Protein AF-A0A0M8WAD1-F1 (afdb_monomer_lite)

Structure (mmCIF, N/CA/C/O backbone):
data_AF-A0A0M8WAD1-F1
#
_entry.id   AF-A0A0M8WAD1-F1
#
loop_
_atom_site.group_PDB
_atom_site.id
_atom_site.type_symbol
_atom_site.label_atom_id
_atom_site.label_alt_id
_atom_site.label_comp_id
_atom_site.label_asym_id
_atom_site.label_entity_id
_atom_site.label_seq_id
_atom_site.pdbx_PDB_ins_code
_atom_site.Cartn_x
_atom_site.Cartn_y
_atom_site.Cartn_z
_atom_site.occupancy
_atom_site.B_iso_or_equiv
_atom_site.auth_seq_id
_atom_site.auth_comp_id
_atom_site.auth_asym_id
_atom_site.auth_atom_id
_atom_site.pdbx_PDB_model_num
ATOM 1 N N . MET A 1 1 ? -27.851 -17.487 48.477 1.00 41.84 1 MET A N 1
ATOM 2 C CA . MET A 1 1 ? -26.594 -17.936 47.845 1.00 41.84 1 MET A CA 1
ATOM 3 C C . MET A 1 1 ? -26.115 -16.796 46.967 1.00 41.84 1 MET A C 1
ATOM 5 O O . MET A 1 1 ? -26.705 -16.567 45.922 1.00 41.84 1 MET A O 1
ATOM 9 N N . SER A 1 2 ? -25.159 -16.006 47.452 1.00 41.25 2 SER A N 1
ATOM 10 C CA . SER A 1 2 ? -24.604 -14.880 46.699 1.00 41.25 2 SER A CA 1
ATOM 11 C C . SER A 1 2 ? -23.614 -15.428 45.678 1.00 41.25 2 SER A C 1
ATOM 13 O O . SER A 1 2 ? -22.699 -16.159 46.057 1.00 41.25 2 SER A O 1
ATOM 15 N N . ALA A 1 3 ? -23.828 -15.134 44.395 1.00 37.62 3 ALA A N 1
ATOM 16 C CA . ALA A 1 3 ? -22.865 -15.466 43.353 1.00 37.62 3 ALA A CA 1
ATOM 17 C C . ALA A 1 3 ? -21.516 -14.797 43.688 1.00 37.62 3 ALA A C 1
ATOM 19 O O . ALA A 1 3 ? -21.520 -13.649 44.144 1.00 37.62 3 ALA A O 1
ATOM 20 N N . PRO A 1 4 ? -20.378 -15.493 43.520 1.00 47.25 4 PRO A N 1
ATOM 21 C CA . PRO A 1 4 ? -19.073 -14.891 43.750 1.00 47.25 4 PRO A CA 1
ATOM 22 C C . PRO A 1 4 ? -18.918 -13.672 42.838 1.00 47.25 4 PRO A C 1
ATOM 24 O O . PRO A 1 4 ? -19.184 -13.754 41.638 1.00 47.25 4 PRO A O 1
ATOM 27 N N . ALA A 1 5 ? -18.525 -12.539 43.426 1.00 47.06 5 ALA A N 1
ATOM 28 C CA . ALA A 1 5 ? -18.187 -11.333 42.686 1.00 47.06 5 ALA A CA 1
ATOM 29 C C . ALA A 1 5 ? -17.134 -11.696 41.631 1.00 47.06 5 ALA A C 1
ATOM 31 O O . ALA A 1 5 ? -16.073 -12.228 41.967 1.00 47.06 5 ALA A O 1
ATOM 32 N N . GLY A 1 6 ? -17.468 -11.477 40.358 1.00 44.31 6 GLY A N 1
ATOM 33 C CA . GLY A 1 6 ? -16.543 -11.706 39.255 1.00 44.31 6 GLY A CA 1
ATOM 34 C C . GLY A 1 6 ? -15.250 -10.903 39.451 1.00 44.31 6 GLY A C 1
ATOM 35 O O . GLY A 1 6 ? -15.271 -9.869 40.125 1.00 44.31 6 GLY A O 1
ATOM 36 N N . PRO A 1 7 ? -14.118 -11.375 38.904 1.00 46.03 7 PRO A N 1
ATOM 37 C CA . PRO A 1 7 ? -12.839 -10.680 39.017 1.00 46.03 7 PRO A CA 1
ATOM 38 C C . PRO A 1 7 ? -12.965 -9.220 38.560 1.00 46.03 7 PRO A C 1
ATOM 40 O O . PRO A 1 7 ? -13.621 -8.921 37.562 1.00 46.03 7 PRO A O 1
ATOM 43 N N . ALA A 1 8 ? -12.354 -8.311 39.323 1.00 48.47 8 ALA A N 1
ATOM 44 C CA . ALA A 1 8 ? -12.440 -6.876 39.092 1.00 48.47 8 ALA A CA 1
ATOM 45 C C . ALA A 1 8 ? -11.873 -6.486 37.702 1.00 48.47 8 ALA A C 1
ATOM 47 O O . ALA A 1 8 ? -10.803 -6.968 37.328 1.00 48.47 8 ALA A O 1
ATOM 48 N N . PRO A 1 9 ? -12.527 -5.573 36.957 1.00 53.94 9 PRO A N 1
ATOM 49 C CA . PRO A 1 9 ? -12.211 -5.220 35.561 1.00 53.94 9 PRO A CA 1
ATOM 50 C C . PRO A 1 9 ? -10.903 -4.422 35.345 1.00 53.94 9 PRO A C 1
ATOM 52 O O . PRO A 1 9 ? -10.688 -3.857 34.274 1.00 53.94 9 PRO A O 1
ATOM 55 N N . ALA A 1 10 ? -10.015 -4.347 36.339 1.00 50.31 10 ALA A N 1
ATOM 56 C CA . ALA A 1 10 ? -8.823 -3.498 36.284 1.00 50.31 10 ALA A CA 1
ATOM 57 C C . ALA A 1 10 ? -7.695 -4.055 35.387 1.00 50.31 10 ALA A C 1
ATOM 59 O O . ALA A 1 10 ? -6.907 -3.278 34.866 1.00 50.31 10 ALA A O 1
ATOM 60 N N . ASP A 1 11 ? -7.635 -5.369 35.148 1.00 61.19 11 ASP A N 1
ATOM 61 C CA . ASP A 1 11 ? -6.545 -5.995 34.367 1.00 61.19 11 ASP A CA 1
ATOM 62 C C . ASP A 1 11 ? -6.814 -5.995 32.840 1.00 61.19 11 ASP A C 1
ATOM 64 O O . ASP A 1 11 ? -5.925 -6.155 31.996 1.00 61.19 11 ASP A O 1
ATOM 68 N N . THR A 1 12 ? -8.070 -5.785 32.436 1.00 64.12 12 THR A N 1
ATOM 69 C CA . THR A 1 12 ? -8.482 -5.855 31.024 1.00 64.12 12 THR A CA 1
ATOM 70 C C . THR A 1 12 ? -8.153 -4.589 30.227 1.00 64.12 12 THR A C 1
ATOM 72 O O . THR A 1 12 ? -7.987 -4.650 29.009 1.00 64.12 12 THR A O 1
ATOM 75 N N . SER A 1 13 ? -8.024 -3.430 30.882 1.00 66.56 13 SER A N 1
ATOM 76 C CA . SER A 1 13 ? -7.681 -2.178 30.192 1.00 66.56 13 SER A CA 1
ATOM 77 C C . SER A 1 13 ? -6.227 -2.153 29.729 1.00 66.56 13 SER A C 1
ATOM 79 O O . SER A 1 13 ? -5.947 -1.770 28.591 1.00 66.56 13 SER A O 1
ATOM 81 N N . ASP A 1 14 ? -5.308 -2.600 30.582 1.00 75.69 14 ASP A N 1
ATOM 82 C CA . ASP A 1 14 ? -3.872 -2.566 30.302 1.00 75.69 14 ASP A CA 1
ATOM 83 C C . ASP A 1 14 ? -3.500 -3.578 29.219 1.00 75.69 14 ASP A C 1
ATOM 85 O O . ASP A 1 14 ? -2.708 -3.287 28.318 1.00 75.69 14 ASP A O 1
ATOM 89 N N . THR A 1 15 ? -4.155 -4.741 29.231 1.00 77.31 15 THR A N 1
ATOM 90 C CA . THR A 1 15 ? -4.011 -5.750 28.179 1.00 77.31 15 THR A CA 1
ATOM 91 C C . THR A 1 15 ? -4.531 -5.253 26.827 1.00 77.31 15 THR A C 1
ATOM 93 O O . THR A 1 15 ? -3.841 -5.431 25.819 1.00 77.31 15 THR A O 1
ATOM 96 N N . ALA A 1 16 ? -5.680 -4.567 26.775 1.00 71.75 16 ALA A N 1
ATOM 97 C CA . ALA A 1 16 ? -6.206 -3.979 25.539 1.00 71.75 16 ALA A CA 1
ATOM 98 C C . ALA A 1 16 ? -5.289 -2.877 24.974 1.00 71.75 16 ALA A C 1
ATOM 100 O O . ALA A 1 16 ? -5.007 -2.855 23.772 1.00 71.75 16 ALA A O 1
ATOM 101 N N . LEU A 1 17 ? -4.760 -1.997 25.832 1.00 76.00 17 LEU A N 1
ATOM 102 C CA . LEU A 1 17 ? -3.806 -0.955 25.432 1.00 76.00 17 LEU A CA 1
ATOM 103 C C . LEU A 1 17 ? -2.480 -1.546 24.936 1.00 76.00 17 LEU A C 1
ATOM 105 O O . LEU A 1 17 ? -1.939 -1.097 23.922 1.00 76.00 17 LEU A O 1
ATOM 109 N N . TYR A 1 18 ? -1.974 -2.583 25.606 1.00 79.75 18 TYR A N 1
ATOM 110 C CA . TYR A 1 18 ? -0.783 -3.306 25.169 1.00 79.75 18 TYR A CA 1
ATOM 111 C C . TYR A 1 18 ? -0.986 -3.958 23.794 1.00 79.75 18 TYR A C 1
ATOM 113 O O . TYR A 1 18 ? -0.130 -3.836 22.913 1.00 79.75 18 TYR A O 1
ATOM 121 N N . GLN A 1 19 ? -2.134 -4.608 23.570 1.00 75.75 19 GLN A N 1
ATOM 122 C CA . GLN A 1 19 ? -2.470 -5.189 22.269 1.00 75.75 19 GLN A CA 1
ATOM 123 C C . GLN A 1 19 ? -2.581 -4.122 21.178 1.00 75.75 19 GLN A C 1
ATOM 125 O O . GLN A 1 19 ? -2.003 -4.297 20.104 1.00 75.75 19 GLN A O 1
ATOM 130 N N . LEU A 1 20 ? -3.260 -3.006 21.458 1.00 75.81 20 LEU A N 1
ATOM 131 C CA . LEU A 1 20 ? -3.379 -1.877 20.537 1.00 75.81 20 LEU A CA 1
ATOM 132 C C . LEU A 1 20 ? -1.998 -1.382 20.090 1.00 75.81 20 LEU A C 1
ATOM 134 O O . LEU A 1 20 ? -1.743 -1.299 18.888 1.00 75.81 20 LEU A O 1
ATOM 138 N N . LYS A 1 21 ? -1.095 -1.134 21.049 1.00 80.12 21 LYS A N 1
ATOM 139 C CA . LYS A 1 21 ? 0.279 -0.694 20.777 1.00 80.12 21 LYS A CA 1
ATOM 140 C C . LYS A 1 21 ? 1.054 -1.720 19.947 1.00 80.12 21 LYS A C 1
ATOM 142 O O . LYS A 1 21 ? 1.726 -1.366 18.984 1.00 80.12 21 LYS A O 1
ATOM 147 N N . ARG A 1 22 ? 0.913 -3.010 20.261 1.00 80.25 22 ARG A N 1
ATOM 148 C CA . ARG A 1 22 ? 1.562 -4.090 19.505 1.00 80.25 22 ARG A CA 1
ATOM 149 C C . ARG A 1 22 ? 1.075 -4.157 18.053 1.00 80.25 22 ARG A C 1
ATOM 151 O O . ARG A 1 22 ? 1.882 -4.386 17.151 1.00 80.25 22 ARG A O 1
ATOM 158 N N . PHE A 1 23 ? -0.224 -3.982 17.808 1.00 79.94 23 PHE A N 1
ATOM 159 C CA . PHE A 1 23 ? -0.781 -3.980 16.453 1.00 79.94 23 PHE A CA 1
ATOM 160 C C . PHE A 1 23 ? -0.391 -2.723 15.672 1.00 79.94 23 PHE A C 1
ATOM 162 O O . PHE A 1 23 ? -0.028 -2.844 14.501 1.00 79.94 23 PHE A O 1
ATOM 169 N N . SER A 1 24 ? -0.394 -1.546 16.308 1.00 76.50 24 SER A N 1
ATOM 170 C CA . SER A 1 24 ? 0.056 -0.310 15.662 1.00 76.50 24 SER A CA 1
ATOM 171 C C . SER A 1 24 ? 1.535 -0.386 15.285 1.00 76.50 24 SER A C 1
ATOM 173 O O . SER A 1 24 ? 1.876 -0.155 14.130 1.00 76.50 24 SER A O 1
ATOM 175 N N . GLU A 1 25 ? 2.402 -0.832 16.199 1.00 83.19 25 GLU A N 1
ATOM 176 C CA . GLU A 1 25 ? 3.833 -1.016 15.923 1.00 83.19 25 GLU A CA 1
ATOM 177 C C . GLU A 1 25 ? 4.078 -2.037 14.804 1.00 83.19 25 GLU A C 1
ATOM 179 O O . GLU A 1 25 ? 4.938 -1.834 13.944 1.00 83.19 25 GLU A O 1
ATOM 184 N N . ALA A 1 26 ? 3.310 -3.132 14.766 1.00 76.81 26 ALA A N 1
ATOM 185 C CA . ALA A 1 26 ? 3.406 -4.113 13.689 1.00 76.81 26 ALA A CA 1
ATOM 186 C C . ALA A 1 26 ? 2.978 -3.528 12.332 1.00 76.81 26 ALA A C 1
ATOM 188 O O . ALA A 1 26 ? 3.651 -3.772 11.326 1.00 76.81 26 ALA A O 1
ATOM 189 N N . ALA A 1 27 ? 1.887 -2.758 12.291 1.00 75.31 27 ALA A N 1
ATOM 190 C CA . ALA A 1 27 ? 1.419 -2.086 11.082 1.00 75.31 27 ALA A CA 1
ATOM 191 C C . ALA A 1 27 ? 2.435 -1.041 10.588 1.00 75.31 27 ALA A C 1
ATOM 193 O O . ALA A 1 27 ? 2.780 -1.030 9.404 1.00 75.31 27 ALA A O 1
ATOM 194 N N . ASP A 1 28 ? 2.978 -0.228 11.494 1.00 79.81 28 ASP A N 1
ATOM 195 C CA . ASP A 1 28 ? 3.975 0.795 11.176 1.00 79.81 28 ASP A CA 1
ATOM 196 C C . ASP A 1 28 ? 5.298 0.181 10.721 1.00 79.81 28 ASP A C 1
ATOM 198 O O . ASP A 1 28 ? 5.899 0.653 9.755 1.00 79.81 28 ASP A O 1
ATOM 202 N N . LYS A 1 29 ? 5.722 -0.939 11.320 1.00 80.69 29 LYS A N 1
ATOM 203 C CA . LYS A 1 29 ? 6.894 -1.693 10.856 1.00 80.69 29 LYS A CA 1
ATOM 204 C C . LYS A 1 29 ? 6.704 -2.223 9.434 1.00 80.69 29 LYS A C 1
ATOM 206 O O . LYS A 1 29 ? 7.628 -2.135 8.627 1.00 80.69 29 LYS A O 1
ATOM 211 N N . ILE A 1 30 ? 5.517 -2.735 9.094 1.00 73.69 30 ILE A N 1
ATOM 212 C CA . ILE A 1 30 ? 5.215 -3.185 7.724 1.00 73.69 30 ILE A CA 1
ATOM 213 C C . ILE A 1 30 ? 5.262 -2.000 6.748 1.00 73.69 30 ILE A C 1
ATOM 215 O O . ILE A 1 30 ? 5.896 -2.109 5.697 1.00 73.69 30 ILE A O 1
ATOM 219 N N . ARG A 1 31 ? 4.660 -0.857 7.101 1.00 75.88 31 ARG A N 1
ATOM 220 C CA . ARG A 1 31 ? 4.687 0.364 6.272 1.00 75.88 31 ARG A CA 1
ATOM 221 C C . ARG A 1 31 ? 6.097 0.922 6.088 1.00 75.88 31 ARG A C 1
ATOM 223 O O . ARG A 1 31 ? 6.469 1.287 4.973 1.00 75.88 31 ARG A O 1
ATOM 230 N N . SER A 1 32 ? 6.894 0.960 7.154 1.00 79.69 32 SER A N 1
ATOM 231 C CA . SER A 1 32 ? 8.286 1.418 7.122 1.00 79.69 32 SER A CA 1
ATOM 232 C C . SER A 1 32 ? 9.147 0.528 6.223 1.00 79.69 32 SER A C 1
ATOM 234 O O . SER A 1 32 ? 9.865 1.029 5.352 1.00 79.69 32 SER A O 1
ATOM 236 N N . ASN A 1 33 ? 8.997 -0.796 6.335 1.00 76.75 33 ASN A N 1
ATOM 237 C CA . ASN A 1 33 ? 9.684 -1.748 5.464 1.00 76.75 33 ASN A CA 1
ATOM 238 C C . ASN A 1 33 ? 9.255 -1.593 3.999 1.00 76.75 33 ASN A C 1
ATOM 240 O O . ASN A 1 33 ? 10.108 -1.588 3.115 1.00 76.75 33 ASN A O 1
ATOM 244 N N . ALA A 1 34 ? 7.955 -1.417 3.733 1.00 72.62 34 ALA A N 1
ATOM 245 C CA . ALA A 1 34 ? 7.443 -1.194 2.381 1.00 72.62 34 ALA A CA 1
ATOM 246 C C . ALA A 1 34 ? 7.975 0.115 1.775 1.00 72.62 34 ALA A C 1
ATOM 248 O O . ALA A 1 34 ? 8.404 0.128 0.626 1.00 72.62 34 ALA A O 1
ATOM 249 N N . THR A 1 35 ? 8.023 1.193 2.561 1.00 75.69 35 THR A N 1
ATOM 250 C CA . THR A 1 35 ? 8.572 2.493 2.139 1.00 75.69 35 THR A CA 1
ATOM 251 C C . THR A 1 35 ? 10.070 2.404 1.865 1.00 75.69 35 THR A C 1
ATOM 253 O O . THR A 1 35 ? 10.558 2.950 0.877 1.00 75.69 35 THR A O 1
ATOM 256 N N . THR A 1 36 ? 10.809 1.695 2.719 1.00 75.62 36 THR A N 1
ATOM 257 C CA . THR A 1 36 ? 12.246 1.467 2.534 1.00 75.62 36 THR A CA 1
ATOM 258 C C . THR A 1 36 ? 12.497 0.663 1.264 1.00 75.62 36 THR A C 1
ATOM 260 O O . THR A 1 36 ? 13.274 1.099 0.423 1.00 75.62 36 THR A O 1
ATOM 263 N N . ALA A 1 37 ? 11.766 -0.438 1.061 1.00 71.88 37 ALA A N 1
ATOM 264 C CA . ALA A 1 37 ? 11.846 -1.224 -0.166 1.00 71.88 37 ALA A CA 1
ATOM 265 C C . ALA A 1 37 ? 11.499 -0.386 -1.407 1.00 71.88 37 ALA A C 1
ATOM 267 O O . ALA A 1 37 ? 12.209 -0.469 -2.405 1.00 71.88 37 ALA A O 1
ATOM 268 N N . ALA A 1 38 ? 10.471 0.467 -1.337 1.00 71.44 38 ALA A N 1
ATOM 269 C CA . ALA A 1 38 ? 10.107 1.384 -2.418 1.00 71.44 38 ALA A CA 1
ATOM 270 C C . ALA A 1 38 ? 11.251 2.339 -2.769 1.00 71.44 38 ALA A C 1
ATOM 272 O O . ALA A 1 38 ? 11.574 2.507 -3.940 1.00 71.44 38 ALA A O 1
ATOM 273 N N . LYS A 1 39 ? 11.890 2.937 -1.757 1.00 74.94 39 LYS A N 1
ATOM 274 C CA . LYS A 1 39 ? 13.028 3.845 -1.943 1.00 74.94 39 LYS A CA 1
ATOM 275 C C . LYS A 1 39 ? 14.237 3.120 -2.519 1.00 74.94 39 LYS A C 1
ATOM 277 O O . LYS A 1 39 ? 14.863 3.640 -3.435 1.00 74.94 39 LYS A O 1
ATOM 282 N N . THR A 1 40 ? 14.548 1.920 -2.031 1.00 73.69 40 THR A N 1
ATOM 283 C CA . THR A 1 40 ? 15.656 1.115 -2.557 1.00 73.69 40 THR A CA 1
ATOM 284 C C . THR A 1 40 ? 15.400 0.708 -4.006 1.00 73.69 40 THR A C 1
ATOM 286 O O . THR A 1 40 ? 16.277 0.876 -4.844 1.00 73.69 40 THR A O 1
ATOM 289 N N . LEU A 1 41 ? 14.196 0.231 -4.330 1.00 70.94 41 LEU A N 1
ATOM 290 C CA . LEU A 1 41 ? 13.829 -0.174 -5.690 1.00 70.94 41 LEU A CA 1
ATOM 291 C C . LEU A 1 41 ? 13.745 1.021 -6.641 1.00 70.94 41 LEU A C 1
ATOM 293 O O . LEU A 1 41 ? 14.232 0.935 -7.762 1.00 70.94 41 LEU A O 1
ATOM 297 N N . GLY A 1 42 ? 13.192 2.147 -6.187 1.00 72.50 42 GLY A N 1
ATOM 298 C CA . GLY A 1 42 ? 13.173 3.398 -6.940 1.00 72.50 42 GLY A CA 1
ATOM 299 C C . GLY A 1 42 ? 14.581 3.937 -7.183 1.00 72.50 42 GLY A C 1
ATOM 300 O O . GLY A 1 42 ? 14.891 4.346 -8.298 1.00 72.50 42 GLY A O 1
ATOM 301 N N . GLY A 1 43 ? 15.461 3.868 -6.180 1.00 73.31 43 GLY A N 1
ATOM 302 C CA . GLY A 1 43 ? 16.869 4.248 -6.295 1.00 73.31 43 GLY A CA 1
ATOM 303 C C . GLY A 1 43 ? 17.638 3.354 -7.267 1.00 73.31 43 GLY A C 1
ATOM 304 O O . GLY A 1 43 ? 18.306 3.869 -8.156 1.00 73.31 43 GLY A O 1
ATOM 305 N N . LEU A 1 44 ? 17.487 2.030 -7.162 1.00 73.62 44 LEU A N 1
ATOM 306 C CA . LEU A 1 44 ? 18.098 1.067 -8.087 1.00 73.62 44 LEU A CA 1
ATOM 307 C C . LEU A 1 44 ? 17.563 1.223 -9.514 1.00 73.62 44 LEU A C 1
ATOM 309 O O . LEU A 1 44 ? 18.345 1.222 -10.460 1.00 73.62 44 LEU A O 1
ATOM 313 N N . GLY A 1 45 ? 16.249 1.393 -9.673 1.00 72.31 45 GLY A N 1
ATOM 314 C CA . GLY A 1 45 ? 15.617 1.612 -10.971 1.00 72.31 45 GLY A CA 1
ATOM 315 C C . GLY A 1 45 ? 16.085 2.914 -11.613 1.00 72.31 45 GLY A C 1
ATOM 316 O O . GLY A 1 45 ? 16.493 2.909 -12.768 1.00 72.31 45 GLY A O 1
ATOM 317 N N . THR A 1 46 ? 16.113 4.012 -10.855 1.00 74.56 46 THR A N 1
ATOM 318 C CA . THR A 1 46 ? 16.580 5.315 -11.352 1.00 74.56 46 THR A CA 1
ATOM 319 C C . THR A 1 46 ? 18.072 5.287 -11.668 1.00 74.56 46 THR A C 1
ATOM 321 O O . THR A 1 46 ? 18.468 5.785 -12.712 1.00 74.56 46 THR A O 1
ATOM 324 N N . ALA A 1 47 ? 18.899 4.664 -10.823 1.00 74.00 47 ALA A N 1
ATOM 325 C CA . ALA A 1 47 ? 20.331 4.518 -11.077 1.00 74.00 47 ALA A CA 1
ATOM 326 C C . ALA A 1 47 ? 20.605 3.649 -12.314 1.00 74.00 47 ALA A C 1
ATOM 328 O O . ALA A 1 47 ? 21.427 4.021 -13.147 1.00 74.00 47 ALA A O 1
ATOM 329 N N . GLY A 1 48 ? 19.888 2.532 -12.471 1.00 70.38 48 GLY A N 1
ATOM 330 C CA . GLY A 1 48 ? 19.991 1.672 -13.650 1.00 70.38 48 GLY A CA 1
ATOM 331 C C . GLY A 1 48 ? 19.556 2.391 -14.927 1.00 70.38 48 GLY A C 1
ATOM 332 O O . GLY A 1 48 ? 20.273 2.370 -15.924 1.00 70.38 48 GLY A O 1
ATOM 333 N N . ILE A 1 49 ? 18.421 3.095 -14.878 1.00 71.69 49 ILE A N 1
ATOM 334 C CA . ILE A 1 49 ? 17.922 3.899 -15.998 1.00 71.69 49 ILE A CA 1
ATOM 335 C C . ILE A 1 49 ? 18.870 5.062 -16.307 1.00 71.69 49 ILE A C 1
ATOM 337 O O . ILE A 1 49 ? 19.085 5.345 -17.476 1.00 71.69 49 ILE A O 1
ATOM 341 N N . ALA A 1 50 ? 19.466 5.721 -15.313 1.00 71.94 50 ALA A N 1
ATOM 342 C CA . ALA A 1 50 ? 20.411 6.815 -15.534 1.00 71.94 50 ALA A CA 1
ATOM 343 C C . ALA A 1 50 ? 21.731 6.318 -16.143 1.00 71.94 50 ALA A C 1
ATOM 345 O O . ALA A 1 50 ? 22.224 6.918 -17.096 1.00 71.94 50 ALA A O 1
ATOM 346 N N . ALA A 1 51 ? 22.268 5.202 -15.636 1.00 70.38 51 ALA A N 1
ATOM 347 C CA . ALA A 1 51 ? 23.505 4.604 -16.132 1.00 70.38 51 ALA A CA 1
ATOM 348 C C . ALA A 1 51 ? 23.381 4.150 -17.594 1.00 70.38 51 ALA A C 1
ATOM 350 O O . ALA A 1 51 ? 24.283 4.388 -18.391 1.00 70.38 51 ALA A O 1
ATOM 351 N N . VAL A 1 52 ? 22.253 3.532 -17.957 1.00 66.50 52 VAL A N 1
ATOM 352 C CA . VAL A 1 52 ? 21.992 3.096 -19.339 1.00 66.50 52 VAL A CA 1
ATOM 353 C C . VAL A 1 52 ? 21.532 4.271 -20.207 1.00 66.50 52 VAL A C 1
ATOM 355 O O . VAL A 1 52 ? 21.959 4.417 -21.348 1.00 66.50 52 VAL A O 1
ATOM 358 N N . GLY A 1 53 ? 20.671 5.126 -19.661 1.00 60.38 53 GLY A N 1
ATOM 359 C CA . GLY A 1 53 ? 19.970 6.184 -20.375 1.00 60.38 53 GLY A CA 1
ATOM 360 C C . GLY A 1 53 ? 20.888 7.295 -20.848 1.00 60.38 53 GLY A C 1
ATOM 361 O O . GLY A 1 53 ? 20.849 7.611 -22.026 1.00 60.38 53 GLY A O 1
ATOM 362 N N . VAL A 1 54 ? 21.742 7.866 -19.995 1.00 60.91 54 VAL A N 1
ATOM 363 C CA . VAL A 1 54 ? 22.539 9.041 -20.400 1.00 60.91 54 VAL A CA 1
ATOM 364 C C . VAL A 1 54 ? 23.546 8.690 -21.496 1.00 60.91 54 VAL A C 1
ATOM 366 O O . VAL A 1 54 ? 23.653 9.433 -22.463 1.00 60.91 54 VAL A O 1
ATOM 369 N N . ALA A 1 55 ? 24.222 7.543 -21.388 1.00 61.47 55 ALA A N 1
ATOM 370 C CA . ALA A 1 55 ? 25.201 7.118 -22.386 1.00 61.47 55 ALA A CA 1
ATOM 371 C C . ALA A 1 55 ? 24.538 6.681 -23.703 1.00 61.47 55 ALA A C 1
ATOM 373 O O . ALA A 1 55 ? 24.977 7.073 -24.778 1.00 61.47 55 ALA A O 1
ATOM 374 N N . LYS A 1 56 ? 23.450 5.900 -23.640 1.00 65.19 56 LYS A N 1
ATOM 375 C CA . LYS A 1 56 ? 22.850 5.326 -24.853 1.00 65.19 56 LYS A CA 1
ATOM 376 C C . LYS A 1 56 ? 21.827 6.245 -25.531 1.00 65.19 56 LYS A C 1
ATOM 378 O O . LYS A 1 56 ? 21.665 6.140 -26.742 1.00 65.19 56 LYS A O 1
ATOM 383 N N . PHE A 1 57 ? 21.148 7.165 -24.830 1.00 62.41 57 PHE A N 1
ATOM 384 C CA . PHE A 1 57 ? 20.225 8.105 -25.497 1.00 62.41 57 PHE A CA 1
ATOM 385 C C . PHE A 1 57 ? 20.958 9.153 -26.331 1.00 62.41 57 PHE A C 1
ATOM 387 O O . PHE A 1 57 ? 20.476 9.480 -27.415 1.00 62.41 57 PHE A O 1
ATOM 394 N N . SER A 1 58 ? 22.097 9.671 -25.852 1.00 65.56 58 SER A N 1
ATOM 395 C CA . SER A 1 58 ? 22.928 10.575 -26.656 1.00 65.56 58 SER A CA 1
ATOM 396 C C . SER A 1 58 ? 23.452 9.871 -27.896 1.00 65.56 58 SER A C 1
ATOM 398 O O . SER A 1 58 ? 23.546 10.493 -28.946 1.00 65.56 58 SER A O 1
ATOM 400 N N . ASP A 1 59 ? 23.720 8.567 -27.790 1.00 64.31 59 ASP A N 1
ATOM 401 C CA . ASP A 1 59 ? 24.087 7.780 -28.950 1.00 64.31 59 ASP A CA 1
ATOM 402 C C . ASP A 1 59 ? 22.894 7.638 -29.891 1.00 64.31 59 ASP A C 1
ATOM 404 O O . ASP A 1 59 ? 23.074 7.866 -31.070 1.00 64.31 59 ASP A O 1
ATOM 408 N N . VAL A 1 60 ? 21.668 7.335 -29.460 1.00 66.62 60 VAL A N 1
ATOM 409 C CA . VAL A 1 60 ? 20.530 7.082 -30.379 1.00 66.62 60 VAL A CA 1
ATOM 410 C C . VAL A 1 60 ? 20.178 8.266 -31.298 1.00 66.62 60 VAL A C 1
ATOM 412 O O . VAL A 1 60 ? 19.678 8.039 -32.404 1.00 66.62 60 VAL A O 1
ATOM 415 N N . PHE A 1 61 ? 20.479 9.508 -30.908 1.00 67.50 61 PHE A N 1
ATOM 416 C CA . PHE A 1 61 ? 20.164 10.700 -31.700 1.00 67.50 61 PHE A CA 1
ATOM 417 C C . PHE A 1 61 ? 21.418 11.373 -32.288 1.00 67.50 61 PHE A C 1
ATOM 419 O O . PHE A 1 61 ? 22.404 11.540 -31.583 1.00 67.50 61 PHE A O 1
ATOM 426 N N . PRO A 1 62 ? 21.390 11.828 -33.556 1.00 65.19 62 PRO A N 1
ATOM 427 C CA . PRO A 1 62 ? 20.233 11.903 -34.448 1.00 65.19 62 PRO A CA 1
ATOM 428 C C . PRO A 1 62 ? 19.866 10.551 -35.081 1.00 65.19 62 PRO A C 1
ATOM 430 O O . PRO A 1 62 ? 20.733 9.765 -35.467 1.00 65.19 62 PRO A O 1
ATOM 433 N N . LEU A 1 63 ? 18.556 10.301 -35.216 1.00 64.81 63 LEU A N 1
ATOM 434 C CA . LEU A 1 63 ? 18.052 9.165 -35.990 1.00 64.81 63 LEU A CA 1
ATOM 435 C C . LEU A 1 63 ? 18.593 9.277 -37.425 1.00 64.81 63 LEU A C 1
ATOM 437 O O . LEU A 1 63 ? 18.559 10.376 -37.988 1.00 64.81 63 LEU A O 1
ATOM 441 N N . PRO A 1 64 ? 19.101 8.184 -38.018 1.00 60.84 64 PRO A N 1
ATOM 442 C CA . PRO A 1 64 ? 19.725 8.238 -39.331 1.00 60.84 64 PRO A CA 1
ATOM 443 C C . PRO A 1 64 ? 18.745 8.795 -40.366 1.00 60.84 64 PRO A C 1
ATOM 445 O O . PRO A 1 64 ? 17.697 8.216 -40.656 1.00 60.84 64 PRO A O 1
ATOM 448 N N . GLY A 1 65 ? 19.092 9.964 -40.906 1.00 57.44 65 GLY A N 1
ATOM 449 C CA . GLY A 1 65 ? 18.345 10.636 -41.958 1.00 57.44 65 GLY A CA 1
ATOM 450 C C . GLY A 1 65 ? 18.600 9.953 -43.293 1.00 57.44 65 GLY A C 1
ATOM 451 O O . GLY A 1 65 ? 19.454 10.387 -44.059 1.00 57.44 65 GLY A O 1
ATOM 452 N N . GLY A 1 66 ? 17.883 8.868 -43.567 1.00 60.31 66 GLY A N 1
ATOM 453 C CA . GLY A 1 66 ? 17.938 8.213 -44.868 1.00 60.31 66 GLY A CA 1
ATOM 454 C C . GLY A 1 66 ? 17.455 6.781 -44.802 1.00 60.31 66 GLY A C 1
ATOM 455 O O . GLY A 1 66 ? 18.236 5.939 -44.400 1.00 60.31 66 GLY A O 1
ATOM 456 N N . GLY A 1 67 ? 16.193 6.559 -45.192 1.00 65.12 67 GLY A N 1
ATOM 457 C CA . GLY A 1 67 ? 15.499 5.333 -45.646 1.00 65.12 67 GLY A CA 1
ATOM 458 C C . GLY A 1 67 ? 15.860 3.915 -45.160 1.00 65.12 67 GLY A C 1
ATOM 459 O O . GLY A 1 67 ? 15.153 2.984 -45.541 1.00 65.12 67 GLY A O 1
ATOM 460 N N . ASP A 1 68 ? 16.900 3.692 -44.359 1.00 79.62 68 ASP A N 1
ATOM 461 C CA . ASP A 1 68 ? 17.312 2.377 -43.898 1.00 79.62 68 ASP A CA 1
ATOM 462 C C . ASP A 1 68 ? 16.401 1.946 -42.752 1.00 79.62 68 ASP A C 1
ATOM 464 O O . ASP A 1 68 ? 16.593 2.262 -41.573 1.00 79.62 68 ASP A O 1
ATOM 468 N N . SER A 1 69 ? 15.368 1.210 -43.150 1.00 84.81 69 SER A N 1
ATOM 469 C CA . SER A 1 69 ? 14.378 0.598 -42.268 1.00 84.81 69 SER A CA 1
ATOM 470 C C . SER A 1 69 ? 14.990 -0.151 -41.077 1.00 84.81 69 SER A C 1
ATOM 472 O O . SER A 1 69 ? 14.363 -0.199 -40.019 1.00 84.81 69 SER A O 1
ATOM 474 N N . ARG A 1 70 ? 16.216 -0.690 -41.194 1.00 83.62 70 ARG A N 1
ATOM 475 C CA . ARG A 1 70 ? 16.878 -1.426 -40.106 1.00 83.62 70 ARG A CA 1
ATOM 476 C C . ARG A 1 70 ? 17.320 -0.512 -38.971 1.00 83.62 70 ARG A C 1
ATOM 478 O O . ARG A 1 70 ? 17.066 -0.826 -37.812 1.00 83.62 70 ARG A O 1
ATOM 485 N N . ALA A 1 71 ? 17.940 0.620 -39.288 1.00 81.50 71 ALA A N 1
ATOM 486 C CA . ALA A 1 71 ? 18.424 1.550 -38.274 1.00 81.50 71 ALA A CA 1
ATOM 487 C C . ALA A 1 71 ? 17.262 2.261 -37.558 1.00 81.50 71 ALA A C 1
ATOM 489 O O . ALA A 1 71 ? 17.305 2.461 -36.344 1.00 81.50 71 ALA A O 1
ATOM 490 N N . VAL A 1 72 ? 16.175 2.544 -38.288 1.00 84.12 72 VAL A N 1
ATOM 491 C CA . VAL A 1 72 ? 14.916 3.028 -37.700 1.00 84.12 72 VAL A CA 1
ATOM 492 C C . VAL A 1 72 ? 14.312 1.982 -36.757 1.00 84.12 72 VAL A C 1
ATOM 494 O O . VAL A 1 72 ? 13.920 2.326 -35.645 1.00 84.12 72 VAL A O 1
ATOM 497 N N . LEU A 1 73 ? 14.273 0.704 -37.155 1.00 88.19 73 LEU A N 1
ATOM 498 C CA . LEU A 1 73 ? 13.736 -0.377 -36.321 1.00 88.19 73 LEU A CA 1
ATOM 499 C C . LEU A 1 73 ? 14.551 -0.584 -35.036 1.00 88.19 73 LEU A C 1
ATOM 501 O O . LEU A 1 73 ? 13.959 -0.750 -33.972 1.00 88.19 73 LEU A O 1
ATOM 505 N N . LEU A 1 74 ? 15.885 -0.508 -35.108 1.00 86.75 74 LEU A N 1
ATOM 506 C CA . LEU A 1 74 ? 16.759 -0.554 -33.929 1.00 86.75 74 LEU A CA 1
ATOM 507 C C . LEU A 1 74 ? 16.523 0.643 -32.999 1.00 86.75 74 LEU A C 1
ATOM 509 O O . LEU A 1 74 ? 16.380 0.457 -31.793 1.00 86.75 74 LEU A O 1
ATOM 513 N N . GLY A 1 75 ? 16.402 1.857 -33.547 1.00 84.12 75 GLY A N 1
ATOM 514 C CA . GLY A 1 75 ? 16.063 3.051 -32.765 1.00 84.12 75 GLY A CA 1
ATOM 515 C C . GLY A 1 75 ? 14.712 2.922 -32.051 1.00 84.12 75 GLY A C 1
ATOM 516 O O . GLY A 1 75 ? 14.616 3.185 -30.852 1.00 84.12 75 GLY A O 1
ATOM 517 N N . ILE A 1 76 ? 13.678 2.440 -32.753 1.00 87.69 76 ILE A N 1
ATOM 518 C CA . ILE A 1 76 ? 12.363 2.153 -32.158 1.00 87.69 76 ILE A CA 1
ATOM 519 C C . ILE A 1 76 ? 12.489 1.098 -31.053 1.00 87.69 76 ILE A C 1
ATOM 521 O O . ILE A 1 76 ? 11.905 1.273 -29.986 1.00 87.69 76 ILE A O 1
ATOM 525 N N . ALA A 1 77 ? 13.260 0.030 -31.267 1.00 87.56 77 ALA A N 1
ATOM 526 C CA . ALA A 1 77 ? 13.447 -1.023 -30.274 1.00 87.56 77 ALA A CA 1
ATOM 527 C C . ALA A 1 77 ? 14.112 -0.508 -28.983 1.00 87.56 77 ALA A C 1
ATOM 529 O O . ALA A 1 77 ? 13.696 -0.909 -27.896 1.00 87.56 77 ALA A O 1
ATOM 530 N N . VAL A 1 78 ? 15.057 0.440 -29.065 1.00 86.31 78 VAL A N 1
ATOM 531 C CA . VAL A 1 78 ? 15.612 1.108 -27.870 1.00 86.31 78 VAL A CA 1
ATOM 532 C C . VAL A 1 78 ? 14.530 1.892 -27.118 1.00 86.31 78 VAL A C 1
ATOM 534 O O . VAL A 1 78 ? 14.400 1.744 -25.901 1.00 86.31 78 VAL A O 1
ATOM 537 N N . ILE A 1 79 ? 13.716 2.681 -27.830 1.00 87.00 79 ILE A N 1
ATOM 538 C CA . ILE A 1 79 ? 12.631 3.474 -27.225 1.00 87.00 79 ILE A CA 1
ATOM 539 C C . ILE A 1 79 ? 11.592 2.559 -26.564 1.00 87.00 79 ILE A C 1
ATOM 541 O O . ILE A 1 79 ? 11.176 2.807 -25.432 1.00 87.00 79 ILE A O 1
ATOM 545 N N . VAL A 1 80 ? 11.192 1.480 -27.242 1.00 91.69 80 VAL A N 1
ATOM 546 C CA . VAL A 1 80 ? 10.259 0.485 -26.698 1.00 91.69 80 VAL A CA 1
ATOM 547 C C . VAL A 1 80 ? 10.861 -0.195 -25.469 1.00 91.69 80 VAL A C 1
ATOM 549 O O . VAL A 1 80 ? 10.189 -0.278 -24.445 1.00 91.69 80 VAL A O 1
ATOM 552 N N . GLY A 1 81 ? 12.130 -0.611 -25.515 1.00 88.81 81 GLY A N 1
ATOM 553 C CA . GLY A 1 81 ? 12.827 -1.192 -24.365 1.00 88.81 81 GLY A CA 1
ATOM 554 C C . GLY A 1 81 ? 12.825 -0.264 -23.147 1.00 88.81 81 GLY A C 1
ATOM 555 O O . GLY A 1 81 ? 12.505 -0.689 -22.035 1.00 88.81 81 GLY A O 1
ATOM 556 N N . PHE A 1 82 ? 13.078 1.029 -23.365 1.00 85.69 82 PHE A N 1
ATOM 557 C CA . PHE A 1 82 ? 12.987 2.052 -22.324 1.00 85.69 82 PHE A CA 1
ATOM 558 C C . PHE A 1 82 ? 11.565 2.213 -21.772 1.00 85.69 82 PHE A C 1
ATOM 560 O O . PHE A 1 82 ? 11.373 2.239 -20.555 1.00 85.69 82 PHE A O 1
ATOM 567 N N . ALA A 1 83 ? 10.556 2.261 -22.644 1.00 90.25 83 ALA A N 1
ATOM 568 C CA . ALA A 1 83 ? 9.156 2.343 -22.234 1.00 90.25 83 ALA A CA 1
ATOM 569 C C . ALA A 1 83 ? 8.723 1.124 -21.398 1.00 90.25 83 ALA A C 1
ATOM 571 O O . ALA A 1 83 ? 7.997 1.285 -20.417 1.00 90.25 83 ALA A O 1
ATOM 572 N N . LEU A 1 84 ? 9.206 -0.081 -21.728 1.00 92.25 84 LEU A N 1
ATOM 573 C CA . LEU A 1 84 ? 8.960 -1.294 -20.938 1.00 92.25 84 LEU A CA 1
ATOM 574 C C . LEU A 1 84 ? 9.600 -1.203 -19.546 1.00 92.25 84 LEU A C 1
ATOM 576 O O . LEU A 1 84 ? 8.937 -1.511 -18.554 1.00 92.25 84 LEU A O 1
ATOM 580 N N . MET A 1 85 ? 10.851 -0.735 -19.453 1.00 87.88 85 MET A N 1
ATOM 581 C CA . MET A 1 85 ? 11.523 -0.514 -18.166 1.00 87.88 85 MET A CA 1
ATOM 582 C C . MET A 1 85 ? 10.767 0.504 -17.302 1.00 87.88 85 MET A C 1
ATOM 584 O O . MET A 1 85 ? 10.502 0.238 -16.128 1.00 87.88 85 MET A O 1
ATOM 588 N N . LEU A 1 86 ? 10.355 1.636 -17.882 1.00 87.56 86 LEU A N 1
ATOM 589 C CA . LEU A 1 86 ? 9.564 2.648 -17.180 1.00 87.56 86 LEU A CA 1
ATOM 590 C C . LEU A 1 86 ? 8.210 2.086 -16.725 1.00 87.56 86 LEU A C 1
ATOM 592 O O . LEU A 1 86 ? 7.820 2.258 -15.570 1.00 87.56 86 LEU A O 1
ATOM 596 N N . GLY A 1 87 ? 7.518 1.359 -17.604 1.00 91.25 87 GLY A N 1
ATOM 597 C CA . GLY A 1 87 ? 6.262 0.683 -17.287 1.00 91.25 87 GLY A CA 1
ATOM 598 C C . GLY A 1 87 ? 6.408 -0.296 -16.121 1.00 91.25 87 GLY A C 1
ATOM 599 O O . GLY A 1 87 ? 5.575 -0.302 -15.218 1.00 91.25 87 GLY A O 1
ATOM 600 N N . ALA A 1 88 ? 7.496 -1.069 -16.076 1.00 90.00 88 ALA A N 1
ATOM 601 C CA . ALA A 1 88 ? 7.787 -1.970 -14.964 1.00 90.00 88 ALA A CA 1
ATOM 602 C C . ALA A 1 88 ? 7.951 -1.227 -13.631 1.00 90.00 88 ALA A C 1
ATOM 604 O O . ALA A 1 88 ? 7.371 -1.643 -12.623 1.00 90.00 88 ALA A O 1
ATOM 605 N N . VAL A 1 89 ? 8.688 -0.112 -13.630 1.00 86.94 89 VAL A N 1
ATOM 606 C CA . VAL A 1 89 ? 8.874 0.732 -12.439 1.00 86.94 89 VAL A CA 1
ATOM 607 C C . VAL A 1 89 ? 7.539 1.313 -11.975 1.00 86.94 89 VAL A C 1
ATOM 609 O O . VAL A 1 89 ? 7.223 1.238 -10.786 1.00 86.94 89 VAL A O 1
ATOM 612 N N . LEU A 1 90 ? 6.718 1.832 -12.892 1.00 88.38 90 LEU A N 1
ATOM 613 C CA . LEU A 1 90 ? 5.400 2.387 -12.571 1.00 88.38 90 LEU A CA 1
ATOM 614 C C . LEU A 1 90 ? 4.443 1.324 -12.019 1.00 88.38 90 LEU A C 1
ATOM 616 O O . LEU A 1 90 ? 3.781 1.564 -11.010 1.00 88.38 90 LEU A O 1
ATOM 620 N N . LEU A 1 91 ? 4.408 0.129 -12.616 1.00 90.44 91 LEU A N 1
ATOM 621 C CA . LEU A 1 91 ? 3.600 -0.991 -12.123 1.00 90.44 91 LEU A CA 1
ATOM 622 C C . LEU A 1 91 ? 4.021 -1.421 -10.715 1.00 90.44 91 LEU A C 1
ATOM 624 O O . LEU A 1 91 ? 3.168 -1.673 -9.861 1.00 90.44 91 LEU A O 1
ATOM 628 N N . LEU A 1 92 ? 5.327 -1.507 -10.458 1.00 86.19 92 LEU A N 1
ATOM 629 C CA . LEU A 1 92 ? 5.855 -1.861 -9.143 1.00 86.19 92 LEU A CA 1
ATOM 630 C C . LEU A 1 92 ? 5.530 -0.778 -8.107 1.00 86.19 92 LEU A C 1
ATOM 632 O O . LEU A 1 92 ? 5.053 -1.090 -7.017 1.00 86.19 92 LEU A O 1
ATOM 636 N N . THR A 1 93 ? 5.715 0.488 -8.479 1.00 84.12 93 THR A N 1
ATOM 637 C CA . THR A 1 93 ? 5.433 1.652 -7.629 1.00 84.12 93 THR A CA 1
ATOM 638 C C . THR A 1 93 ? 3.954 1.724 -7.275 1.00 84.12 93 THR A C 1
ATOM 640 O O . THR A 1 93 ? 3.617 1.802 -6.097 1.00 84.12 93 THR A O 1
ATOM 643 N N . GLY A 1 94 ? 3.061 1.607 -8.262 1.00 87.19 94 GLY A N 1
ATOM 644 C CA . GLY A 1 94 ? 1.614 1.607 -8.036 1.00 87.19 94 GLY A CA 1
ATOM 645 C C . GLY A 1 94 ? 1.163 0.473 -7.112 1.00 87.19 94 GLY A C 1
ATOM 646 O O . GLY A 1 94 ? 0.307 0.667 -6.251 1.00 87.19 94 GLY A O 1
ATOM 647 N N . ARG A 1 95 ? 1.790 -0.705 -7.210 1.00 86.25 95 ARG A N 1
ATOM 648 C CA . ARG A 1 95 ? 1.506 -1.821 -6.296 1.00 86.25 95 ARG A CA 1
ATOM 649 C C . ARG A 1 95 ? 1.977 -1.565 -4.875 1.00 86.25 95 ARG A C 1
ATOM 651 O O . ARG A 1 95 ? 1.251 -1.889 -3.939 1.00 86.25 95 ARG A O 1
ATOM 658 N N . ILE A 1 96 ? 3.170 -1.001 -4.703 1.00 84.38 96 ILE A N 1
ATOM 659 C CA . ILE A 1 96 ? 3.659 -0.631 -3.372 1.00 84.38 96 ILE A CA 1
ATOM 660 C C . ILE A 1 96 ? 2.766 0.461 -2.772 1.00 84.38 96 ILE A C 1
ATOM 662 O O . ILE A 1 96 ? 2.427 0.388 -1.590 1.00 84.38 96 ILE A O 1
ATOM 666 N N . TRP A 1 97 ? 2.315 1.410 -3.595 1.00 85.44 97 TRP A N 1
ATOM 667 C CA . TRP A 1 97 ? 1.416 2.472 -3.163 1.00 85.44 97 TRP A CA 1
ATOM 668 C C . TRP A 1 97 ? 0.101 1.914 -2.599 1.00 85.44 97 TRP A C 1
ATOM 670 O O . TRP A 1 97 ? -0.277 2.278 -1.486 1.00 85.44 97 TRP A O 1
ATOM 680 N N . TYR A 1 98 ? -0.505 0.928 -3.270 1.00 85.88 98 TYR A N 1
ATOM 681 C CA . TYR A 1 98 ? -1.697 0.220 -2.777 1.00 85.88 98 TYR A CA 1
ATOM 682 C C . TYR A 1 98 ? -1.504 -0.432 -1.391 1.00 85.88 98 TYR A C 1
ATOM 684 O O . TYR A 1 98 ? -2.414 -0.450 -0.563 1.00 85.88 98 TYR A O 1
ATOM 692 N N . VAL A 1 99 ? -0.309 -0.955 -1.090 1.00 85.00 99 VAL A N 1
ATOM 693 C CA . VAL A 1 99 ? -0.006 -1.525 0.240 1.00 85.00 99 VAL A CA 1
ATOM 694 C C . VAL A 1 99 ? 0.228 -0.450 1.296 1.00 85.00 99 VAL A C 1
ATOM 696 O O . VAL A 1 99 ? -0.053 -0.677 2.473 1.00 85.00 99 VAL A O 1
ATOM 699 N N . SER A 1 100 ? 0.738 0.712 0.893 1.00 80.94 100 SER A N 1
ATOM 700 C CA . SER A 1 100 ? 1.008 1.830 1.803 1.00 80.94 100 SER A CA 1
ATOM 701 C C . SER A 1 100 ? -0.231 2.642 2.188 1.00 80.94 100 SER A C 1
ATOM 703 O O . SER A 1 100 ? -0.154 3.453 3.111 1.00 80.94 100 SER A O 1
ATOM 705 N N . GLU A 1 101 ? -1.361 2.431 1.513 1.00 87.62 101 GLU A N 1
ATOM 706 C CA . GLU A 1 101 ? -2.582 3.197 1.737 1.00 87.62 101 GLU A CA 1
ATOM 707 C C . GLU A 1 101 ? -3.082 3.059 3.194 1.00 87.62 101 GLU A C 1
ATOM 709 O O . GLU A 1 101 ? -3.118 1.948 3.747 1.00 87.62 101 GLU A O 1
ATOM 714 N N . PRO A 1 102 ? -3.426 4.173 3.867 1.00 88.44 102 PRO A N 1
ATOM 715 C CA . PRO A 1 102 ? -3.902 4.128 5.241 1.00 88.44 102 PRO A CA 1
ATOM 716 C C . PRO A 1 102 ? -5.248 3.400 5.326 1.00 88.44 102 PRO A C 1
ATOM 718 O O . PRO A 1 102 ? -6.186 3.696 4.594 1.00 88.44 102 PRO A O 1
ATOM 721 N N . VAL A 1 103 ? -5.354 2.465 6.272 1.00 92.50 103 VAL A N 1
ATOM 722 C CA . VAL A 1 103 ? -6.612 1.779 6.585 1.00 92.50 103 VAL A CA 1
ATOM 723 C C . VAL A 1 103 ? -7.288 2.547 7.714 1.00 92.50 103 VAL A C 1
ATOM 725 O O . VAL A 1 103 ? -6.906 2.420 8.877 1.00 92.50 103 VAL A O 1
ATOM 728 N N . PHE A 1 104 ? -8.274 3.367 7.367 1.00 93.25 104 PHE A N 1
ATOM 729 C CA . PHE A 1 104 ? -9.160 4.016 8.328 1.00 93.25 104 PHE A CA 1
ATOM 730 C C . PHE A 1 104 ? -10.173 3.002 8.857 1.00 93.25 104 PHE A C 1
ATOM 732 O O . PHE A 1 104 ? -10.995 2.473 8.102 1.00 93.25 104 PHE A O 1
ATOM 739 N N . THR A 1 105 ? -10.104 2.712 10.150 1.00 93.94 105 THR A N 1
ATOM 740 C CA . THR A 1 105 ? -11.002 1.773 10.822 1.00 93.94 105 THR A CA 1
ATOM 741 C C . THR A 1 105 ? -12.147 2.500 11.500 1.00 93.94 105 THR A C 1
ATOM 743 O O . THR A 1 105 ? -11.936 3.515 12.158 1.00 93.94 105 THR A O 1
ATOM 746 N N . THR A 1 106 ? -13.351 1.951 11.383 1.00 95.50 106 THR A N 1
ATOM 747 C CA . THR A 1 106 ? -14.539 2.419 12.104 1.00 95.50 106 THR A CA 1
ATOM 748 C C . THR A 1 106 ? -15.303 1.200 12.620 1.00 95.50 106 THR A C 1
ATOM 750 O O . THR A 1 106 ? -15.055 0.081 12.182 1.00 95.50 106 THR A O 1
ATOM 753 N N . SER A 1 107 ? -16.239 1.376 13.551 1.00 94.81 107 SER A N 1
ATOM 754 C CA . SER A 1 107 ? -17.103 0.278 14.020 1.00 94.81 107 SER A CA 1
ATOM 755 C C . SER A 1 107 ? -18.080 -0.229 12.945 1.00 94.81 107 SER A C 1
ATOM 757 O O . SER A 1 107 ? -18.676 -1.298 13.094 1.00 94.81 107 SER A O 1
ATOM 759 N N . ASP A 1 108 ? -18.238 0.527 11.854 1.00 95.81 108 ASP A N 1
ATOM 760 C CA . ASP A 1 108 ? -19.164 0.272 10.759 1.00 95.81 108 ASP A CA 1
ATOM 761 C C . ASP A 1 108 ? -18.402 -0.074 9.473 1.00 95.81 108 ASP A C 1
ATOM 763 O O . ASP A 1 108 ? -17.925 0.797 8.737 1.00 95.81 108 ASP A O 1
ATOM 767 N N . ILE A 1 109 ? -18.350 -1.370 9.168 1.00 94.38 109 ILE A N 1
ATOM 768 C CA . ILE A 1 109 ? -17.654 -1.910 7.994 1.00 94.38 109 ILE A CA 1
ATOM 769 C C . ILE A 1 109 ? -18.176 -1.282 6.692 1.00 94.38 109 ILE A C 1
ATOM 771 O O . ILE A 1 109 ? -17.394 -1.025 5.778 1.00 94.38 109 ILE A O 1
ATOM 775 N N . GLY A 1 110 ? -19.476 -0.971 6.601 1.00 94.62 110 GLY A N 1
ATOM 776 C CA . GLY A 1 110 ? -20.043 -0.331 5.411 1.00 94.62 110 GLY A CA 1
ATOM 777 C C . GLY A 1 110 ? -19.463 1.064 5.172 1.00 94.62 110 GLY A C 1
ATOM 778 O O . GLY A 1 110 ? -19.213 1.457 4.032 1.00 94.62 110 GLY A O 1
ATOM 779 N N . THR A 1 111 ? -19.165 1.790 6.251 1.00 94.44 111 THR A N 1
ATOM 780 C CA . THR A 1 111 ? -18.485 3.087 6.166 1.00 94.44 111 THR A CA 1
ATOM 781 C C . THR A 1 111 ? -17.033 2.925 5.716 1.00 94.44 111 THR A C 1
ATOM 783 O O . THR A 1 111 ? -16.580 3.706 4.882 1.00 94.44 111 THR A O 1
ATOM 786 N N . MET A 1 112 ? -16.322 1.894 6.188 1.00 95.62 112 MET A N 1
ATOM 787 C CA . MET A 1 112 ? -14.949 1.608 5.741 1.00 95.62 112 MET A CA 1
ATOM 788 C C . MET A 1 112 ? -14.877 1.316 4.236 1.00 95.62 112 MET A C 1
ATOM 790 O O . MET A 1 112 ? -13.968 1.802 3.565 1.00 95.62 112 MET A O 1
ATOM 794 N N . VAL A 1 113 ? -15.854 0.577 3.699 1.00 95.75 113 VAL A N 1
ATOM 795 C CA . VAL A 1 113 ? -15.938 0.286 2.259 1.00 95.75 113 VAL A CA 1
ATOM 796 C C . VAL A 1 113 ? -16.275 1.539 1.452 1.00 95.75 113 VAL A C 1
ATOM 798 O O . VAL A 1 113 ? -15.604 1.836 0.468 1.00 95.75 113 VAL A O 1
ATOM 801 N N . ARG A 1 114 ? -17.259 2.334 1.894 1.00 95.81 114 ARG A N 1
ATOM 802 C CA . ARG A 1 114 ? -17.646 3.583 1.214 1.00 95.81 114 ARG A CA 1
ATOM 803 C C . ARG A 1 114 ? -16.512 4.610 1.161 1.00 95.81 114 ARG A C 1
ATOM 805 O O . ARG A 1 114 ? -16.415 5.353 0.192 1.00 95.81 114 ARG A O 1
ATOM 812 N N . LEU A 1 115 ? -15.673 4.662 2.196 1.00 93.62 115 LEU A N 1
ATOM 813 C CA . LEU A 1 115 ? -14.497 5.537 2.248 1.00 93.62 115 LEU A CA 1
ATOM 814 C C . LEU A 1 115 ? -13.313 5.018 1.412 1.00 93.62 115 LEU A C 1
ATOM 816 O O . LEU A 1 115 ? -12.281 5.677 1.373 1.00 93.62 115 LEU A O 1
ATOM 820 N N . GLY A 1 116 ? -13.419 3.836 0.796 1.00 93.06 116 GLY A N 1
ATOM 821 C CA . GLY A 1 116 ? -12.314 3.203 0.066 1.00 93.06 116 GLY A CA 1
ATOM 822 C C . GLY A 1 116 ? -11.202 2.646 0.963 1.00 93.06 116 GLY A C 1
ATOM 823 O O . GLY A 1 116 ? -10.229 2.098 0.463 1.00 93.06 116 GLY A O 1
ATOM 824 N N . SER A 1 117 ? -11.355 2.721 2.289 1.00 93.44 117 SER A N 1
ATOM 825 C CA . SER A 1 117 ? -10.375 2.204 3.253 1.00 93.44 117 SER A CA 1
ATOM 826 C C . SER A 1 117 ? -10.215 0.683 3.155 1.00 93.44 117 SER A C 1
ATOM 828 O O . SER A 1 117 ? -9.116 0.153 3.321 1.00 93.44 117 SER A O 1
ATOM 830 N N . VAL A 1 118 ? -11.309 -0.025 2.859 1.00 95.19 118 VAL A N 1
ATOM 831 C CA . VAL A 1 118 ? -11.368 -1.486 2.720 1.00 95.19 118 VAL A CA 1
ATOM 832 C C . VAL A 1 118 ? -12.091 -1.835 1.426 1.00 95.19 118 VAL A C 1
ATOM 834 O O . VAL A 1 118 ? -13.170 -1.320 1.153 1.00 95.19 118 VAL A O 1
ATOM 837 N N . THR A 1 119 ? -11.521 -2.734 0.629 1.00 94.25 119 THR A N 1
ATOM 838 C CA . THR A 1 119 ? -12.163 -3.214 -0.605 1.00 94.25 119 THR A CA 1
ATOM 839 C C . THR A 1 119 ? -13.235 -4.270 -0.310 1.00 94.25 119 THR A C 1
ATOM 841 O O . THR A 1 119 ? -13.189 -4.951 0.716 1.00 94.25 119 THR A O 1
ATOM 844 N N . GLU A 1 120 ? -14.176 -4.499 -1.233 1.00 95.06 120 GLU A N 1
ATOM 845 C CA . GLU A 1 120 ? -15.197 -5.556 -1.071 1.00 95.06 120 GLU A CA 1
ATOM 846 C C . GLU A 1 120 ? -14.580 -6.952 -0.869 1.00 95.06 120 GLU A C 1
ATOM 848 O O . GLU A 1 120 ? -15.091 -7.766 -0.105 1.00 95.06 120 GLU A O 1
ATOM 853 N N . GLY A 1 121 ? -13.419 -7.222 -1.475 1.00 94.19 121 GLY A N 1
ATOM 854 C CA . GLY A 1 121 ? -12.685 -8.472 -1.255 1.00 94.19 121 GLY A CA 1
ATOM 855 C C . GLY A 1 121 ? -12.015 -8.575 0.124 1.00 94.19 121 GLY A C 1
ATOM 856 O O . GLY A 1 121 ? -11.631 -9.666 0.549 1.00 94.19 121 GLY A O 1
ATOM 857 N N . GLU A 1 122 ? -11.827 -7.463 0.831 1.00 95.94 122 GLU A N 1
ATOM 858 C CA . GLU A 1 122 ? -11.254 -7.397 2.183 1.00 95.94 122 GLU A CA 1
ATOM 859 C C . GLU A 1 122 ? -12.334 -7.395 3.273 1.00 95.94 122 GLU A C 1
ATOM 861 O O . GLU A 1 122 ? -12.065 -7.828 4.394 1.00 95.94 122 GLU A O 1
ATOM 866 N N . ARG A 1 123 ? -13.566 -7.000 2.932 1.00 96.44 123 ARG A N 1
ATOM 867 C CA . ARG A 1 123 ? -14.716 -6.933 3.842 1.00 96.44 123 ARG A CA 1
ATOM 868 C C . ARG A 1 123 ? -14.944 -8.204 4.680 1.00 96.44 123 ARG A C 1
ATOM 870 O O . ARG A 1 123 ? -15.093 -8.050 5.892 1.00 96.44 123 ARG A O 1
ATOM 877 N N . PRO A 1 124 ? -14.920 -9.438 4.130 1.00 97.00 124 PRO A N 1
ATOM 878 C CA . PRO A 1 124 ? -15.157 -10.644 4.929 1.00 97.00 124 PRO A CA 1
ATOM 879 C C . PRO A 1 124 ? -14.120 -10.866 6.037 1.00 97.00 124 PRO A C 1
ATOM 881 O O . PRO A 1 124 ? -14.424 -11.487 7.049 1.00 97.00 124 PRO A O 1
ATOM 884 N N . LEU A 1 125 ? -12.895 -10.357 5.867 1.00 95.81 125 LEU A N 1
ATOM 885 C CA . LEU A 1 125 ? -11.841 -10.497 6.876 1.00 95.81 125 LEU A CA 1
ATOM 886 C C . LEU A 1 125 ? -12.066 -9.570 8.061 1.00 95.81 125 LEU A C 1
ATOM 888 O O . LEU A 1 125 ? -11.860 -9.976 9.198 1.00 95.81 125 LEU A O 1
ATOM 892 N N . VAL A 1 126 ? -12.493 -8.336 7.793 1.00 96.31 126 VAL A N 1
ATOM 893 C CA . VAL A 1 126 ? -12.855 -7.382 8.848 1.00 96.31 126 VAL A CA 1
ATOM 894 C C . VAL A 1 126 ? -14.098 -7.876 9.585 1.00 96.31 126 VAL A C 1
ATOM 896 O O . VAL A 1 126 ? -14.120 -7.880 10.812 1.00 96.31 126 VAL A O 1
ATOM 899 N N . ASP A 1 127 ? -15.092 -8.366 8.841 1.00 95.94 127 ASP A N 1
ATOM 900 C CA . ASP A 1 127 ? -16.332 -8.913 9.395 1.00 95.94 127 ASP A CA 1
ATOM 901 C C . ASP A 1 127 ? -16.081 -10.107 10.322 1.00 95.94 127 ASP A C 1
ATOM 903 O O . ASP A 1 127 ? -16.632 -10.151 11.418 1.00 95.94 127 ASP A O 1
ATOM 907 N N . ALA A 1 128 ? -15.191 -11.030 9.940 1.00 96.25 128 ALA A N 1
ATOM 908 C CA . ALA A 1 128 ? -14.825 -12.166 10.783 1.00 96.25 128 ALA A CA 1
ATOM 909 C C . ALA A 1 128 ? -14.223 -11.732 12.131 1.00 96.25 128 ALA A C 1
ATOM 911 O O . ALA A 1 128 ? -14.613 -12.251 13.172 1.00 96.25 128 ALA A O 1
ATOM 912 N N . VAL A 1 129 ? -13.319 -10.745 12.124 1.00 96.00 129 VAL A N 1
ATOM 913 C CA . VAL A 1 129 ? -12.700 -10.217 13.353 1.00 96.00 129 VAL A CA 1
ATOM 914 C C . VAL A 1 129 ? -13.730 -9.503 14.224 1.00 96.00 129 VAL A C 1
ATOM 916 O O . VAL A 1 129 ? -13.711 -9.642 15.441 1.00 96.00 129 VAL A O 1
ATOM 919 N N . TYR A 1 130 ? -14.634 -8.734 13.613 1.00 95.62 130 TYR A N 1
ATOM 920 C CA . TYR A 1 130 ? -15.648 -7.989 14.360 1.00 95.62 130 TYR A CA 1
ATOM 921 C C . TYR A 1 130 ? -16.671 -8.931 14.986 1.00 95.62 130 TYR A C 1
ATOM 923 O O . TYR A 1 130 ? -17.062 -8.714 16.129 1.00 95.62 130 TYR A O 1
ATOM 931 N N . LYS A 1 131 ? -17.069 -9.985 14.266 1.00 94.12 131 LYS A N 1
ATOM 932 C CA . LYS A 1 131 ? -17.931 -11.044 14.798 1.00 94.12 131 LYS A CA 1
ATOM 933 C C . LYS A 1 131 ? -17.280 -11.766 15.967 1.00 94.12 131 LYS A C 1
ATOM 935 O O . LYS A 1 131 ? -17.920 -11.885 16.997 1.00 94.12 131 LYS A O 1
ATOM 940 N N . GLU A 1 132 ? -16.004 -12.135 15.859 1.00 93.19 132 GLU A N 1
ATOM 941 C CA . GLU A 1 132 ? -15.265 -12.782 16.953 1.00 93.19 132 GLU A CA 1
ATOM 942 C C . GLU A 1 132 ? -15.294 -11.943 18.244 1.00 93.19 132 GLU A C 1
ATOM 944 O O . GLU A 1 132 ? -15.629 -12.460 19.306 1.00 93.19 132 GLU A O 1
ATOM 949 N N . THR A 1 133 ? -15.018 -10.636 18.164 1.00 91.94 133 THR A N 1
ATOM 950 C CA . THR A 1 133 ? -15.093 -9.745 19.337 1.00 91.94 133 THR A CA 1
ATOM 951 C C . THR A 1 133 ? -16.514 -9.626 19.882 1.00 91.94 133 THR A C 1
ATOM 953 O O . THR A 1 133 ? -16.710 -9.613 21.097 1.00 91.94 133 THR A O 1
ATOM 956 N N . VAL A 1 134 ? -17.513 -9.523 19.002 1.00 91.25 134 VAL A N 1
ATOM 957 C CA . VAL A 1 134 ? -18.919 -9.445 19.415 1.00 91.25 134 VAL A CA 1
ATOM 958 C C . VAL A 1 134 ? -19.336 -10.728 20.132 1.00 91.25 134 VAL A C 1
ATOM 960 O O . VAL A 1 134 ? -19.912 -10.638 21.210 1.00 91.25 134 VAL A O 1
ATOM 963 N N . ASP A 1 135 ? -18.983 -11.893 19.593 1.00 90.56 135 ASP A N 1
ATOM 964 C CA . ASP A 1 135 ? -19.319 -13.203 20.153 1.00 90.56 135 ASP A CA 1
ATOM 965 C C . ASP A 1 135 ? -18.653 -13.431 21.522 1.00 90.56 135 ASP A C 1
ATOM 967 O O . ASP A 1 135 ? -19.265 -14.015 22.414 1.00 90.56 135 ASP A O 1
ATOM 971 N N . LEU A 1 136 ? -17.427 -12.929 21.724 1.00 89.00 136 LEU A N 1
ATOM 972 C CA . LEU A 1 136 ? -16.706 -13.028 23.002 1.00 89.00 136 LEU A CA 1
ATOM 973 C C . LEU A 1 136 ? -17.282 -12.131 24.106 1.00 89.00 136 LEU A C 1
ATOM 975 O O . LEU A 1 136 ? -17.214 -12.489 25.280 1.00 89.00 136 LEU A O 1
ATOM 979 N N . ASN A 1 137 ? -17.838 -10.974 23.745 1.00 83.88 137 ASN A N 1
ATOM 980 C CA . ASN A 1 137 ? -18.412 -10.017 24.699 1.00 83.88 137 ASN A CA 1
ATOM 981 C C . ASN A 1 137 ? -19.935 -10.167 24.856 1.00 83.88 137 ASN A C 1
ATOM 983 O O . ASN A 1 137 ? -20.573 -9.402 25.584 1.00 83.88 137 ASN A O 1
ATOM 987 N N . PHE A 1 138 ? -20.531 -11.136 24.164 1.00 80.94 138 PHE A N 1
ATOM 988 C CA . PHE A 1 138 ? -21.961 -11.379 24.186 1.00 80.94 138 PHE A CA 1
ATOM 989 C C . PHE A 1 138 ? -22.379 -12.094 25.473 1.00 80.94 138 PHE A C 1
ATOM 991 O O . PHE A 1 138 ? -21.881 -13.171 25.802 1.00 80.94 138 PHE A O 1
ATOM 998 N N . THR A 1 139 ? -23.376 -11.543 26.163 1.00 74.31 139 THR A N 1
ATOM 999 C CA . THR A 1 139 ? -24.132 -12.275 27.182 1.00 74.31 139 THR A CA 1
ATOM 1000 C C . THR A 1 139 ? -25.504 -12.652 26.616 1.00 74.31 139 THR A C 1
ATOM 1002 O O . THR A 1 139 ? -26.091 -11.864 25.872 1.00 74.31 139 THR A O 1
ATOM 1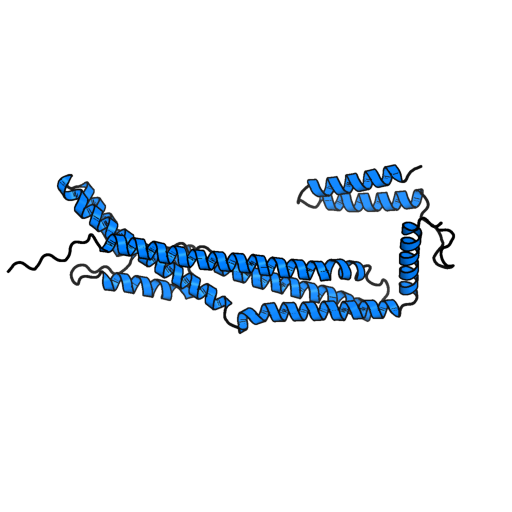005 N N . PRO A 1 140 ? -26.073 -13.823 26.970 1.00 74.00 140 PRO A N 1
ATOM 1006 C CA . PRO A 1 140 ? -27.401 -14.243 26.501 1.00 74.00 140 PRO A CA 1
ATOM 1007 C C . PRO A 1 140 ? -28.517 -13.213 26.733 1.00 74.00 140 PRO A C 1
ATOM 1009 O O . PRO A 1 140 ? -29.547 -13.252 26.066 1.00 74.00 140 PRO A O 1
ATOM 1012 N N . THR A 1 141 ? -28.318 -12.309 27.691 1.00 75.31 141 THR A N 1
ATOM 1013 C CA . THR A 1 141 ? -29.284 -11.303 28.132 1.00 75.31 141 THR A CA 1
ATOM 1014 C C . THR A 1 141 ? -29.229 -9.995 27.346 1.00 75.31 141 THR A C 1
ATOM 1016 O O . THR A 1 141 ? -30.224 -9.277 27.331 1.00 75.31 141 THR A O 1
ATOM 1019 N N . GLU A 1 142 ? -28.122 -9.675 26.672 1.00 74.62 142 GLU A N 1
ATOM 1020 C CA . GLU A 1 142 ? -27.974 -8.428 25.912 1.00 74.62 142 GLU A CA 1
ATOM 1021 C C . GLU A 1 142 ? -27.399 -8.697 24.520 1.00 74.62 142 GLU A C 1
ATOM 1023 O O . GLU A 1 142 ? -26.178 -8.717 24.334 1.00 74.62 142 GLU A O 1
ATOM 1028 N N . PRO A 1 143 ? -28.262 -8.901 23.508 1.00 68.94 143 PRO A N 1
ATOM 1029 C CA . PRO A 1 143 ? -27.785 -9.289 22.203 1.00 68.94 143 PRO A CA 1
ATOM 1030 C C . PRO A 1 143 ? -27.176 -8.126 21.419 1.00 68.94 143 PRO A C 1
ATOM 1032 O O . PRO A 1 143 ? -27.861 -7.424 20.672 1.00 68.94 143 PRO A O 1
ATOM 1035 N N . VAL A 1 144 ? -25.860 -7.960 21.527 1.00 75.31 144 VAL A N 1
ATOM 1036 C CA . VAL A 1 144 ? -25.087 -7.071 20.654 1.00 75.31 144 VAL A CA 1
ATOM 1037 C C . VAL A 1 144 ? -24.851 -7.792 19.325 1.00 75.31 144 VAL A C 1
ATOM 1039 O O . VAL A 1 144 ? -24.218 -8.837 19.286 1.00 75.31 144 VAL A O 1
ATOM 1042 N N . ARG A 1 145 ? -25.393 -7.268 18.218 1.00 84.19 145 ARG A N 1
ATOM 1043 C CA . ARG A 1 145 ? -25.316 -7.920 16.887 1.00 84.19 145 ARG A CA 1
ATOM 1044 C C . ARG A 1 145 ? -24.205 -7.385 15.983 1.00 84.19 145 ARG A C 1
ATOM 1046 O O . ARG A 1 145 ? -24.040 -7.862 14.864 1.00 84.19 145 ARG A O 1
ATOM 1053 N N . SER A 1 146 ? -23.497 -6.344 16.411 1.00 91.75 146 SER A N 1
ATOM 1054 C CA . SER A 1 146 ? -22.441 -5.711 15.622 1.00 91.75 146 SER A CA 1
ATOM 1055 C C . SER A 1 146 ? -21.502 -4.892 16.503 1.00 91.75 146 SER A C 1
ATOM 1057 O O . SER A 1 146 ? -21.897 -4.415 17.567 1.00 91.75 146 SER A O 1
ATOM 1059 N N . LEU A 1 147 ? -20.279 -4.653 16.022 1.00 93.50 147 LEU A N 1
ATOM 1060 C CA . LEU A 1 147 ? -19.319 -3.791 16.718 1.00 93.50 147 LEU A CA 1
ATOM 1061 C C . LEU A 1 147 ? -19.857 -2.356 16.889 1.00 93.50 147 LEU A C 1
ATOM 1063 O O . LEU A 1 147 ? -19.596 -1.707 17.895 1.00 93.50 147 LEU A O 1
ATOM 1067 N N . LYS A 1 148 ? -20.683 -1.882 15.948 1.00 94.38 148 LYS A N 1
ATOM 1068 C CA . LYS A 1 148 ? -21.403 -0.603 16.045 1.00 94.38 148 LYS A CA 1
ATOM 1069 C C . LYS A 1 148 ? -22.422 -0.580 17.187 1.00 94.38 148 LYS A C 1
ATOM 1071 O O . LYS A 1 148 ? -22.541 0.424 17.878 1.00 94.38 148 LYS A O 1
ATOM 1076 N N . ALA A 1 149 ? -23.153 -1.674 17.401 1.00 93.06 149 ALA A N 1
ATOM 1077 C CA . ALA A 1 149 ? -24.050 -1.790 18.550 1.00 93.06 149 ALA A CA 1
ATOM 1078 C C . ALA A 1 149 ? -23.259 -1.832 19.871 1.00 93.06 149 ALA A C 1
ATOM 1080 O O . ALA A 1 149 ? -23.705 -1.269 20.866 1.00 93.06 149 ALA A O 1
ATOM 1081 N N . TYR A 1 150 ? -22.062 -2.429 19.865 1.00 93.38 150 TYR A N 1
ATOM 1082 C CA . TYR A 1 150 ? -21.179 -2.417 21.031 1.00 93.38 150 TYR A CA 1
ATOM 1083 C C . TYR A 1 150 ? -20.680 -1.003 21.358 1.00 93.38 150 TYR A C 1
ATOM 1085 O O . TYR A 1 150 ? -20.675 -0.589 22.513 1.00 93.38 150 TYR A O 1
ATOM 1093 N N . GLU A 1 151 ? -20.343 -0.218 20.333 1.00 95.12 151 GLU A N 1
ATOM 1094 C CA . GLU A 1 151 ? -19.995 1.197 20.490 1.00 95.12 151 GLU 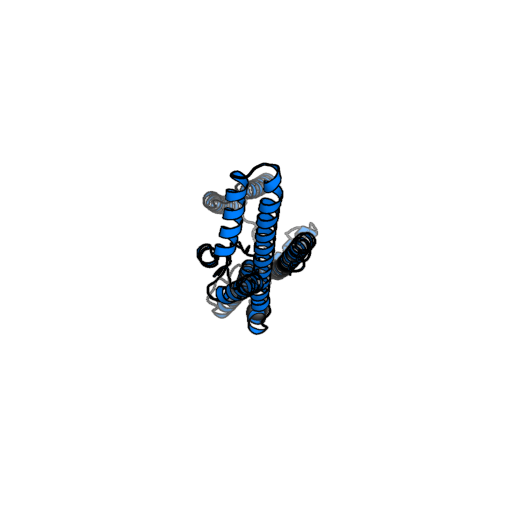A CA 1
ATOM 1095 C C . GLU A 1 151 ? -21.161 2.026 21.040 1.00 95.12 151 GLU A C 1
ATOM 1097 O O . GLU A 1 151 ? -20.960 2.846 21.936 1.00 95.12 151 GLU A O 1
ATOM 1102 N N . ALA A 1 152 ? -22.382 1.788 20.548 1.00 94.88 152 ALA A N 1
ATOM 1103 C CA . ALA A 1 152 ? -23.581 2.458 21.047 1.00 94.88 152 ALA A CA 1
ATOM 1104 C C . ALA A 1 152 ? -23.778 2.219 22.553 1.00 94.88 152 ALA A C 1
ATOM 1106 O O . ALA A 1 152 ? -24.029 3.173 23.283 1.00 94.88 152 ALA A O 1
ATOM 1107 N N . LYS A 1 153 ? -23.528 0.995 23.040 1.00 93.38 153 LYS A N 1
ATOM 1108 C CA . LYS A 1 153 ? -23.567 0.679 24.476 1.00 93.38 153 LYS A CA 1
ATOM 1109 C C . LYS A 1 153 ? -22.584 1.526 25.294 1.00 93.38 153 LYS A C 1
ATOM 1111 O O . LYS A 1 153 ? -22.941 2.002 26.367 1.00 93.38 153 LYS A O 1
ATOM 1116 N N . ALA A 1 154 ? -21.366 1.756 24.800 1.00 95.19 154 ALA A N 1
ATOM 1117 C CA . ALA A 1 154 ? -20.415 2.637 25.485 1.00 95.19 154 ALA A CA 1
ATOM 1118 C C . ALA A 1 154 ? -20.922 4.086 25.564 1.00 95.19 154 ALA A C 1
ATOM 1120 O O . ALA A 1 154 ? -20.752 4.743 26.586 1.00 95.19 154 ALA A O 1
ATOM 1121 N N . ILE A 1 155 ? -21.555 4.581 24.496 1.00 96.94 155 ILE A N 1
ATOM 1122 C CA . ILE A 1 155 ? -22.155 5.923 24.466 1.00 96.94 155 ILE A CA 1
ATOM 1123 C C . ILE A 1 155 ? -23.329 6.013 25.452 1.00 96.94 155 ILE A C 1
ATOM 1125 O O . ILE A 1 155 ? -23.457 7.009 26.165 1.00 96.94 155 ILE A O 1
ATOM 1129 N N . ASP A 1 156 ? -24.156 4.972 25.529 1.00 96.56 156 ASP A N 1
ATOM 1130 C CA . ASP A 1 156 ? -25.289 4.916 26.453 1.00 96.56 156 ASP A CA 1
ATOM 1131 C C . ASP A 1 156 ? -24.830 4.902 27.919 1.00 96.56 156 ASP A C 1
ATOM 1133 O O . ASP A 1 156 ? -25.383 5.644 28.729 1.00 96.56 156 ASP A O 1
ATOM 1137 N N . LEU A 1 157 ? -23.762 4.164 28.252 1.00 96.12 157 LEU A N 1
ATOM 1138 C CA . LEU A 1 157 ? -23.153 4.176 29.591 1.00 96.12 157 LEU A CA 1
ATOM 1139 C C . LEU A 1 157 ? -22.639 5.567 29.991 1.00 96.12 157 LEU A C 1
ATOM 1141 O O . LEU A 1 157 ? -22.806 5.991 31.133 1.00 96.12 157 LEU A O 1
ATOM 1145 N N . GLU A 1 158 ? -22.041 6.312 29.059 1.00 97.19 158 GLU A N 1
ATOM 1146 C CA . GLU A 1 158 ? -21.607 7.692 29.319 1.00 97.19 158 GLU A CA 1
ATOM 1147 C C . GLU A 1 158 ? -22.786 8.634 29.536 1.00 97.19 158 GLU A C 1
ATOM 1149 O O . GLU A 1 158 ? -22.746 9.510 30.405 1.00 97.19 158 GLU A O 1
ATOM 1154 N N . ARG A 1 159 ? -23.853 8.437 28.759 1.00 97.75 159 ARG A N 1
ATOM 1155 C CA . ARG A 1 159 ? -25.090 9.195 28.908 1.00 97.75 159 ARG A CA 1
ATOM 1156 C C . ARG A 1 159 ? -25.751 8.916 30.254 1.00 97.75 159 ARG A C 1
ATOM 1158 O O . ARG A 1 159 ? -26.223 9.854 30.893 1.00 97.75 159 ARG A O 1
ATOM 1165 N N . GLU A 1 160 ? -25.753 7.662 30.699 1.00 97.25 160 GLU A N 1
ATOM 1166 C CA . GLU A 1 160 ? -26.237 7.287 32.026 1.00 97.25 160 GLU A CA 1
ATOM 1167 C C . GLU A 1 160 ? -25.367 7.911 33.120 1.00 97.25 160 GLU A C 1
ATOM 1169 O O . GLU A 1 160 ? -25.897 8.554 34.026 1.00 97.25 160 GLU A O 1
ATOM 1174 N N . ALA A 1 161 ? -24.038 7.823 33.002 1.00 96.88 161 ALA A N 1
ATOM 1175 C CA . ALA A 1 161 ? -23.108 8.419 33.960 1.00 96.88 161 ALA A CA 1
ATOM 1176 C C . ALA A 1 161 ? -23.335 9.930 34.132 1.00 96.88 161 ALA A C 1
ATOM 1178 O O . ALA A 1 161 ? -23.258 10.450 35.247 1.00 96.88 161 ALA A O 1
ATOM 1179 N N . ALA A 1 162 ? -23.673 10.643 33.053 1.00 97.31 162 ALA A N 1
ATOM 1180 C CA . ALA A 1 162 ? -23.995 12.068 33.113 1.00 97.31 162 ALA A CA 1
ATOM 1181 C C . ALA A 1 162 ? -25.230 12.371 33.987 1.00 97.31 162 ALA A C 1
ATOM 1183 O O . ALA A 1 162 ? -25.286 13.431 34.615 1.00 97.31 162 ALA A O 1
ATOM 1184 N N . GLY A 1 163 ? -26.190 11.442 34.066 1.00 96.19 163 GLY A N 1
ATOM 1185 C CA . GLY A 1 163 ? -27.403 11.557 34.882 1.00 96.19 163 GLY A CA 1
ATOM 1186 C C . GLY A 1 163 ? -27.255 11.102 36.340 1.00 96.19 163 GLY A C 1
ATOM 1187 O O . GLY A 1 163 ? -28.169 11.322 37.133 1.00 96.19 163 GLY A O 1
ATOM 1188 N N . LYS A 1 164 ? -26.131 10.479 36.716 1.00 97.19 164 LYS A N 1
ATOM 1189 C CA . LYS A 1 164 ? -25.920 9.880 38.047 1.00 97.19 164 LYS A CA 1
ATOM 1190 C C . LYS A 1 164 ? -25.181 10.809 39.027 1.00 97.19 164 LYS A C 1
ATOM 1192 O O . LYS A 1 164 ? -24.497 11.752 38.596 1.00 97.19 164 LYS A O 1
ATOM 1197 N N . PRO A 1 165 ? -25.271 10.557 40.350 1.00 97.19 165 PRO A N 1
ATOM 1198 C CA . PRO A 1 165 ? -24.451 11.231 41.360 1.00 97.19 165 PRO A CA 1
ATOM 1199 C C . PRO A 1 165 ? -22.950 11.014 41.125 1.00 97.19 165 PRO A C 1
ATOM 1201 O O . PRO A 1 165 ? -22.547 9.959 40.646 1.00 97.19 165 PRO A O 1
ATOM 1204 N N . VAL A 1 166 ? -22.108 11.986 41.509 1.00 96.38 166 VAL A N 1
ATOM 1205 C CA . VAL A 1 166 ? -20.645 11.973 41.263 1.00 96.38 166 VAL A CA 1
ATOM 1206 C C . VAL A 1 166 ? -19.958 10.701 41.774 1.00 96.38 166 VAL A C 1
ATOM 1208 O O . VAL A 1 166 ? -19.019 10.242 41.137 1.00 96.38 166 VAL A O 1
ATOM 1211 N N . ALA A 1 167 ? -20.440 10.111 42.871 1.00 95.25 167 ALA A N 1
ATOM 1212 C CA . ALA A 1 167 ? -19.881 8.883 43.434 1.00 95.25 167 ALA A CA 1
ATOM 1213 C C . ALA A 1 167 ? -20.064 7.644 42.530 1.00 95.25 167 ALA A C 1
ATOM 1215 O O . ALA A 1 167 ? -19.219 6.759 42.552 1.00 95.25 167 ALA A O 1
ATOM 1216 N N . GLU A 1 168 ? -21.125 7.595 41.718 1.00 92.62 168 GLU A N 1
ATOM 1217 C CA . GLU A 1 168 ? -21.466 6.443 40.862 1.00 92.62 168 GLU A CA 1
ATOM 1218 C C . GLU A 1 168 ? -20.929 6.583 39.425 1.00 92.62 168 GLU A C 1
ATOM 1220 O O . GLU A 1 168 ? -20.792 5.600 38.700 1.00 92.62 168 GLU A O 1
ATOM 1225 N N . ARG A 1 169 ? -20.580 7.803 38.990 1.00 95.50 169 ARG A N 1
ATOM 1226 C CA . ARG A 1 169 ? -20.071 8.061 37.626 1.00 95.50 169 ARG A CA 1
ATOM 1227 C C . ARG A 1 169 ? -18.798 7.291 37.263 1.00 95.50 169 ARG A C 1
ATOM 1229 O O . ARG A 1 169 ? -18.722 6.840 36.120 1.00 95.50 169 ARG A O 1
ATOM 1236 N N . PRO A 1 170 ? -17.787 7.160 38.149 1.00 95.38 170 PRO A N 1
ATOM 1237 C CA . PRO A 1 170 ? -16.512 6.556 37.779 1.00 95.38 170 PRO A CA 1
ATOM 1238 C C . PRO A 1 170 ? -16.656 5.118 37.289 1.00 95.38 170 PRO A C 1
ATOM 1240 O O . PRO A 1 170 ? -15.957 4.730 36.360 1.00 95.38 170 PRO A O 1
ATOM 1243 N N . GLU A 1 171 ? -17.583 4.350 37.864 1.00 93.81 171 GLU A N 1
ATOM 1244 C CA . GLU A 1 171 ? -17.798 2.955 37.483 1.00 93.81 171 GLU A CA 1
ATOM 1245 C C . GLU A 1 171 ? -18.365 2.837 36.061 1.00 93.81 171 GLU A C 1
ATOM 1247 O O . GLU A 1 171 ? -17.798 2.133 35.226 1.00 93.81 171 GLU A O 1
ATOM 1252 N N . LEU A 1 172 ? -19.424 3.588 35.746 1.00 94.25 172 LEU A N 1
ATOM 1253 C CA . LEU A 1 172 ? -20.029 3.602 34.408 1.00 94.25 172 LEU A CA 1
ATOM 1254 C C . LEU A 1 172 ? -19.053 4.120 33.342 1.00 94.25 172 LEU A C 1
ATOM 1256 O O . LEU A 1 172 ? -18.948 3.549 32.255 1.00 94.25 172 LEU A O 1
ATOM 1260 N N . LEU A 1 173 ? -18.289 5.170 33.661 1.00 95.38 173 LEU A N 1
ATOM 1261 C CA . LEU A 1 173 ? -17.264 5.707 32.763 1.00 95.38 173 LEU A CA 1
ATOM 1262 C C . LEU A 1 173 ? -16.107 4.722 32.553 1.00 95.38 173 LEU A C 1
ATOM 1264 O O . LEU A 1 173 ? -15.590 4.617 31.437 1.00 95.38 173 LEU A O 1
ATOM 1268 N N . ALA A 1 174 ? -15.710 3.975 33.587 1.00 93.50 174 ALA A N 1
ATOM 1269 C CA . ALA A 1 174 ? -14.704 2.925 33.463 1.00 93.50 174 ALA A CA 1
ATOM 1270 C C . ALA A 1 174 ? -15.194 1.792 32.548 1.00 93.50 174 ALA A C 1
ATOM 1272 O O . ALA A 1 174 ? -14.453 1.366 31.662 1.00 93.50 174 ALA A O 1
ATOM 1273 N N . GLN A 1 175 ? -16.456 1.369 32.683 1.00 92.75 175 GLN A N 1
ATOM 1274 C CA . GLN A 1 175 ? -17.062 0.371 31.794 1.00 92.75 175 GLN A CA 1
ATOM 1275 C C . GLN A 1 175 ? -17.138 0.862 30.339 1.00 92.75 175 GLN A C 1
ATOM 1277 O O . GLN A 1 175 ? -16.717 0.150 29.426 1.00 92.75 175 GLN A O 1
ATOM 1282 N N . ALA A 1 176 ? -17.591 2.098 30.104 1.00 94.88 176 ALA A N 1
ATOM 1283 C CA . ALA A 1 176 ? -17.613 2.693 28.764 1.00 94.88 176 ALA A CA 1
ATOM 1284 C C . ALA A 1 176 ? -16.206 2.764 28.142 1.00 94.88 176 ALA A C 1
ATOM 1286 O O . ALA A 1 176 ? -16.012 2.460 26.961 1.00 94.88 176 ALA A O 1
ATOM 1287 N N . THR A 1 177 ? -15.206 3.116 28.953 1.00 94.00 177 THR A N 1
ATOM 1288 C CA . THR A 1 177 ? -13.799 3.164 28.538 1.00 94.00 177 THR A CA 1
ATOM 1289 C C . THR A 1 177 ? -13.270 1.776 28.179 1.00 94.00 177 THR A C 1
ATOM 1291 O O . THR A 1 177 ? -12.594 1.632 27.160 1.00 94.00 177 THR A O 1
ATOM 1294 N N . ALA A 1 178 ? -13.608 0.744 28.958 1.00 90.69 178 ALA A N 1
ATOM 1295 C CA . ALA A 1 178 ? -13.230 -0.637 28.666 1.00 90.69 178 ALA A CA 1
ATOM 1296 C C . ALA A 1 178 ? -13.788 -1.104 27.309 1.00 90.69 178 ALA A C 1
ATOM 1298 O O . ALA A 1 178 ? -13.024 -1.589 26.474 1.00 90.69 178 ALA A O 1
ATOM 1299 N N . ILE A 1 179 ? -15.075 -0.851 27.037 1.00 92.81 179 ILE A N 1
ATOM 1300 C CA . ILE A 1 179 ? -15.711 -1.174 25.746 1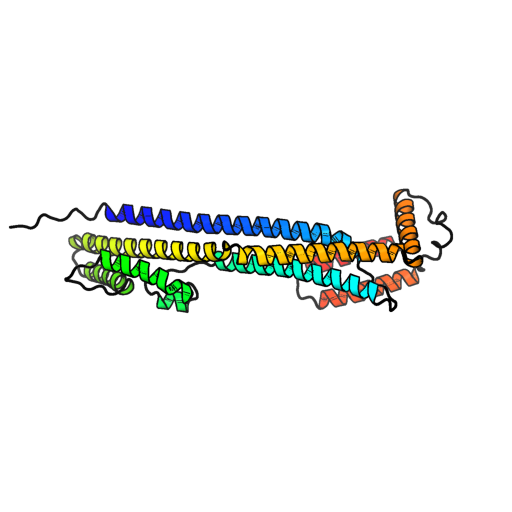.00 92.81 179 ILE A CA 1
ATOM 1301 C C . ILE A 1 179 ? -15.007 -0.451 24.588 1.00 92.81 179 ILE A C 1
ATOM 1303 O O . ILE A 1 179 ? -14.689 -1.053 23.562 1.00 92.81 179 ILE A O 1
ATOM 1307 N N . ARG A 1 180 ? -14.707 0.845 24.744 1.00 94.50 180 ARG A N 1
ATOM 1308 C CA . ARG A 1 180 ? -13.992 1.621 23.715 1.00 94.50 180 ARG A CA 1
ATOM 1309 C C . ARG A 1 180 ? -12.592 1.088 23.445 1.00 94.50 180 ARG A C 1
ATOM 1311 O O . ARG A 1 180 ? -12.166 1.062 22.289 1.00 94.50 180 ARG A O 1
ATOM 1318 N N . ASN A 1 181 ? -11.875 0.679 24.486 1.00 90.38 181 ASN A N 1
ATOM 1319 C CA . ASN A 1 181 ? -10.545 0.101 24.342 1.00 90.38 181 ASN A CA 1
ATOM 1320 C C . ASN A 1 181 ? -10.596 -1.232 23.587 1.00 90.38 181 ASN A C 1
ATOM 1322 O O . ASN A 1 181 ? -9.771 -1.446 22.699 1.00 90.38 181 ASN A O 1
ATOM 1326 N N . ASP A 1 182 ? -11.597 -2.070 23.855 1.00 91.12 182 ASP A N 1
ATOM 1327 C CA . ASP A 1 182 ? -11.794 -3.336 23.143 1.00 91.12 182 ASP A CA 1
ATOM 1328 C C . ASP A 1 182 ? -12.159 -3.127 21.658 1.00 91.12 182 ASP A C 1
ATOM 1330 O O . ASP A 1 182 ? -11.570 -3.735 20.757 1.00 91.12 182 ASP A O 1
ATOM 1334 N N . ILE A 1 183 ? -13.042 -2.164 21.364 1.00 94.25 183 ILE A N 1
ATOM 1335 C CA . ILE A 1 183 ? -13.367 -1.763 19.985 1.00 94.25 183 ILE A CA 1
ATOM 1336 C C . ILE A 1 183 ? -12.111 -1.282 19.248 1.00 94.25 183 ILE A C 1
ATOM 1338 O O . ILE A 1 183 ? -11.867 -1.698 18.114 1.00 94.25 183 ILE A O 1
ATOM 1342 N N . ARG A 1 184 ? -11.285 -0.437 19.880 1.00 93.06 184 ARG A N 1
ATOM 1343 C CA . ARG A 1 184 ? -10.030 0.060 19.287 1.00 93.06 184 ARG A CA 1
ATOM 1344 C C . ARG A 1 184 ? -9.026 -1.065 19.044 1.00 93.06 184 ARG A C 1
ATOM 1346 O O . ARG A 1 184 ? -8.411 -1.103 17.978 1.00 93.06 184 ARG A O 1
ATOM 1353 N N . ALA A 1 185 ? -8.874 -1.991 19.989 1.00 88.88 185 ALA A N 1
ATOM 1354 C CA . ALA A 1 185 ? -8.007 -3.157 19.828 1.00 88.88 185 ALA A CA 1
ATOM 1355 C C . ALA A 1 185 ? -8.474 -4.039 18.655 1.00 88.88 185 ALA A C 1
ATOM 1357 O O . ALA A 1 185 ? -7.676 -4.421 17.795 1.00 88.88 185 ALA A O 1
ATOM 1358 N N . THR A 1 186 ? -9.783 -4.272 18.555 1.00 93.81 186 THR A N 1
ATOM 1359 C CA . THR A 1 186 ? -10.421 -5.028 17.467 1.00 93.81 186 THR A CA 1
ATOM 1360 C C . THR A 1 186 ? -10.228 -4.353 16.109 1.00 93.81 186 THR A C 1
ATOM 1362 O O . THR A 1 186 ? -9.858 -4.999 15.124 1.00 93.81 186 THR A O 1
ATOM 1365 N N . GLN A 1 187 ? -10.411 -3.035 16.049 1.00 95.25 187 GLN A N 1
ATOM 1366 C CA . GLN A 1 187 ? -10.151 -2.230 14.859 1.00 95.25 187 GLN A CA 1
ATOM 1367 C C . GLN A 1 187 ? -8.683 -2.327 14.420 1.00 95.25 187 GLN A C 1
ATOM 1369 O O . GLN A 1 187 ? -8.414 -2.594 13.248 1.00 95.25 187 GLN A O 1
ATOM 1374 N N . ALA A 1 188 ? -7.731 -2.199 15.347 1.00 91.25 188 ALA A N 1
ATOM 1375 C CA . ALA A 1 188 ? -6.305 -2.321 15.045 1.00 91.25 188 ALA A CA 1
ATOM 1376 C C . ALA A 1 188 ? -5.918 -3.730 14.557 1.00 91.25 188 ALA A C 1
ATOM 1378 O O . ALA A 1 188 ? -5.147 -3.872 13.597 1.00 91.25 188 ALA A O 1
ATOM 1379 N N . ARG A 1 189 ? -6.496 -4.783 15.155 1.00 93.12 189 ARG A N 1
ATOM 1380 C CA . ARG A 1 189 ? -6.347 -6.173 14.691 1.00 93.12 189 ARG A CA 1
ATOM 1381 C C . ARG A 1 189 ? -6.858 -6.333 13.258 1.00 93.12 189 ARG A C 1
ATOM 1383 O O . ARG A 1 189 ? -6.147 -6.891 12.418 1.00 93.12 189 ARG A O 1
ATOM 1390 N N . ALA A 1 190 ? -8.044 -5.806 12.953 1.00 95.12 190 ALA A N 1
ATOM 1391 C CA . ALA A 1 190 ? -8.615 -5.852 11.609 1.00 95.12 190 ALA A CA 1
ATOM 1392 C C . ALA A 1 190 ? -7.749 -5.095 10.586 1.00 95.12 190 ALA A C 1
ATOM 1394 O O . ALA A 1 190 ? -7.424 -5.650 9.535 1.00 95.12 190 ALA A O 1
ATOM 1395 N N . ALA A 1 191 ? -7.286 -3.882 10.913 1.00 93.06 191 ALA A N 1
ATOM 1396 C CA . ALA A 1 191 ? -6.371 -3.120 10.059 1.00 93.06 191 ALA A CA 1
ATOM 1397 C C . ALA A 1 191 ? -5.081 -3.894 9.761 1.00 93.06 191 ALA A C 1
ATOM 1399 O O . ALA A 1 191 ? -4.640 -3.958 8.613 1.00 93.06 191 ALA A O 1
ATOM 1400 N N . THR A 1 192 ? -4.502 -4.542 10.774 1.00 90.94 192 THR A N 1
ATOM 1401 C CA . THR A 1 192 ? -3.285 -5.348 10.610 1.00 90.94 192 THR A CA 1
ATOM 1402 C C . THR A 1 192 ? -3.508 -6.514 9.646 1.00 90.94 192 THR A C 1
ATOM 1404 O O . THR A 1 192 ? -2.642 -6.807 8.821 1.00 90.94 192 THR A O 1
ATOM 1407 N N . LEU A 1 193 ? -4.664 -7.182 9.712 1.00 93.25 193 LEU A N 1
ATOM 1408 C CA . LEU A 1 193 ? -5.000 -8.277 8.797 1.00 93.25 193 LEU A CA 1
ATOM 1409 C C . LEU A 1 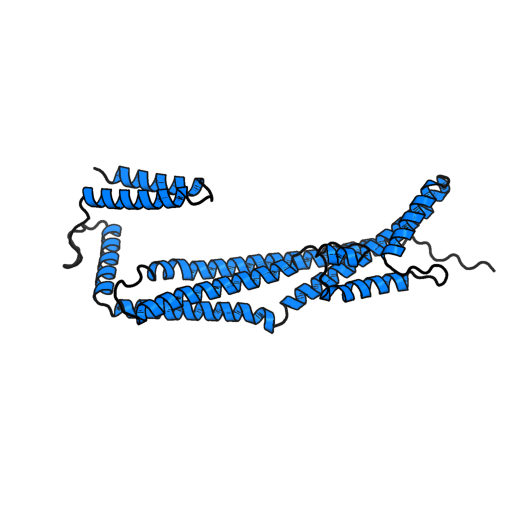193 ? -5.220 -7.794 7.361 1.00 93.25 193 LEU A C 1
ATOM 1411 O O . LEU A 1 193 ? -4.738 -8.445 6.431 1.00 93.25 193 LEU A O 1
ATOM 1415 N N . VAL A 1 194 ? -5.867 -6.641 7.174 1.00 94.38 194 VAL A N 1
ATOM 1416 C CA . VAL A 1 194 ? -6.006 -6.008 5.853 1.00 94.38 194 VAL A CA 1
ATOM 1417 C C . VAL A 1 194 ? -4.627 -5.691 5.274 1.00 94.38 194 VAL A C 1
ATOM 1419 O O . VAL A 1 194 ? -4.310 -6.142 4.175 1.00 94.38 194 VAL A O 1
ATOM 1422 N N . ILE A 1 195 ? -3.758 -5.023 6.039 1.00 90.81 195 ILE A N 1
ATOM 1423 C CA . ILE A 1 195 ? -2.390 -4.691 5.611 1.00 90.81 195 ILE A CA 1
ATOM 1424 C C . ILE A 1 195 ? -1.604 -5.960 5.253 1.00 90.81 195 ILE A C 1
ATOM 1426 O O . ILE A 1 195 ? -0.957 -6.013 4.207 1.00 90.81 195 ILE A O 1
ATOM 1430 N N . ARG A 1 196 ? -1.693 -7.018 6.071 1.00 90.38 196 ARG A N 1
ATOM 1431 C CA . ARG A 1 196 ? -1.046 -8.308 5.781 1.00 90.38 196 ARG A CA 1
ATOM 1432 C C . ARG A 1 196 ? -1.563 -8.938 4.493 1.00 90.38 196 ARG A C 1
ATOM 1434 O O . ARG A 1 196 ? -0.754 -9.431 3.712 1.00 90.38 196 ARG A O 1
ATOM 1441 N N . LYS A 1 197 ? -2.874 -8.907 4.238 1.00 91.56 197 LYS A N 1
ATOM 1442 C CA . LYS A 1 197 ? -3.448 -9.412 2.983 1.00 91.56 197 LYS A CA 1
ATOM 1443 C C . LYS A 1 197 ? -2.953 -8.618 1.778 1.00 91.56 197 LYS A C 1
ATOM 1445 O O . LYS A 1 197 ? -2.569 -9.230 0.782 1.00 91.56 197 LYS A O 1
ATOM 1450 N N . ARG A 1 198 ? -2.912 -7.285 1.867 1.00 91.50 198 ARG A N 1
ATOM 1451 C CA . ARG A 1 198 ? -2.371 -6.431 0.798 1.00 91.50 198 ARG A CA 1
ATOM 1452 C C . ARG A 1 198 ? -0.890 -6.731 0.546 1.00 91.50 198 ARG A C 1
ATOM 1454 O O . ARG A 1 198 ? -0.493 -6.923 -0.600 1.00 91.50 198 ARG A O 1
ATOM 1461 N N . ALA A 1 199 ? -0.092 -6.873 1.603 1.00 86.25 199 ALA A N 1
ATOM 1462 C CA . ALA A 1 199 ? 1.320 -7.241 1.497 1.00 86.25 199 ALA A CA 1
ATOM 1463 C C . ALA A 1 199 ? 1.518 -8.640 0.878 1.00 86.25 199 ALA A C 1
ATOM 1465 O O . ALA A 1 199 ? 2.331 -8.810 -0.031 1.00 86.25 199 ALA A O 1
ATOM 1466 N N . ALA A 1 200 ? 0.732 -9.637 1.297 1.00 86.50 200 ALA A N 1
ATOM 1467 C CA . ALA A 1 200 ? 0.766 -10.984 0.723 1.00 86.50 200 ALA A CA 1
ATOM 1468 C C . ALA A 1 200 ? 0.348 -10.998 -0.757 1.00 86.50 200 ALA A C 1
ATOM 1470 O O . ALA A 1 200 ? 0.905 -11.752 -1.555 1.00 86.50 200 ALA A O 1
ATOM 1471 N N . ALA A 1 201 ? -0.585 -10.126 -1.151 1.00 84.06 201 ALA A N 1
ATOM 1472 C CA . ALA A 1 201 ? -0.993 -9.969 -2.541 1.00 84.06 201 ALA A CA 1
ATOM 1473 C C . ALA A 1 201 ? 0.148 -9.462 -3.440 1.00 84.06 201 ALA A C 1
ATOM 1475 O O . ALA A 1 201 ? 0.172 -9.830 -4.618 1.00 84.06 201 ALA A O 1
ATOM 1476 N N . ILE A 1 202 ? 1.101 -8.684 -2.905 1.00 78.38 202 ILE A N 1
ATOM 1477 C CA . ILE A 1 202 ? 2.360 -8.370 -3.600 1.00 78.38 202 ILE A CA 1
ATOM 1478 C C . ILE A 1 202 ? 3.262 -9.604 -3.641 1.00 78.38 202 ILE A C 1
ATOM 1480 O O . ILE A 1 202 ? 3.773 -9.936 -4.704 1.00 78.38 202 ILE A O 1
ATOM 1484 N N . GLY A 1 203 ? 3.417 -10.298 -2.509 1.00 71.94 203 GLY A N 1
ATOM 1485 C CA . GLY A 1 203 ? 4.352 -11.415 -2.321 1.00 71.94 203 GLY A CA 1
ATOM 1486 C C . GLY A 1 203 ? 4.147 -12.636 -3.227 1.00 71.94 203 GLY A C 1
ATOM 1487 O O . GLY A 1 203 ? 5.031 -13.485 -3.310 1.00 71.94 203 GLY A O 1
ATOM 1488 N N . THR A 1 204 ? 3.013 -12.754 -3.923 1.00 78.75 204 THR A N 1
ATOM 1489 C CA . THR A 1 204 ? 2.805 -13.860 -4.872 1.00 78.75 204 THR A CA 1
ATOM 1490 C C . THR A 1 204 ? 3.821 -13.807 -6.022 1.00 78.75 204 THR A C 1
ATOM 1492 O O . THR A 1 204 ? 3.909 -12.816 -6.748 1.00 78.75 204 THR A O 1
ATOM 1495 N N . VAL A 1 205 ? 4.572 -14.901 -6.209 1.00 67.31 205 VAL A N 1
ATOM 1496 C CA . VAL A 1 205 ? 5.674 -15.029 -7.186 1.00 67.31 205 VAL A CA 1
ATOM 1497 C C . VAL A 1 205 ? 5.252 -14.593 -8.591 1.00 67.31 205 VAL A C 1
ATOM 1499 O O . VAL A 1 205 ? 5.982 -13.869 -9.262 1.00 67.31 205 VAL A O 1
ATOM 1502 N N . ALA A 1 206 ? 4.041 -14.953 -9.022 1.00 68.62 206 ALA A N 1
ATOM 1503 C CA . ALA A 1 206 ? 3.496 -14.564 -10.325 1.00 68.62 206 ALA A CA 1
ATOM 1504 C C . ALA A 1 206 ? 3.305 -13.043 -10.473 1.00 68.62 206 ALA A C 1
ATOM 1506 O O . ALA A 1 206 ? 3.504 -12.478 -11.545 1.00 68.62 206 ALA A O 1
ATOM 1507 N N . ARG A 1 207 ? 2.938 -12.350 -9.392 1.00 75.56 207 ARG A N 1
ATOM 1508 C CA . ARG A 1 207 ? 2.753 -10.900 -9.423 1.00 75.56 207 ARG A CA 1
ATOM 1509 C C . ARG A 1 207 ? 4.092 -10.181 -9.353 1.00 75.56 207 ARG A C 1
ATOM 1511 O O . ARG A 1 207 ? 4.280 -9.261 -10.139 1.00 75.56 207 ARG A O 1
ATOM 1518 N N . LEU A 1 208 ? 5.015 -10.586 -8.485 1.00 76.12 208 LEU A N 1
ATOM 1519 C CA . LEU A 1 208 ? 6.347 -9.970 -8.406 1.00 76.12 208 LEU A CA 1
ATOM 1520 C C . LEU A 1 208 ? 7.199 -10.215 -9.656 1.00 76.12 208 LEU A C 1
ATOM 1522 O O . LEU A 1 208 ? 7.933 -9.323 -10.070 1.00 76.12 208 LEU A O 1
ATOM 1526 N N . SER A 1 209 ? 7.074 -11.386 -10.280 1.00 81.88 209 SER A N 1
ATOM 1527 C CA . SER A 1 209 ? 7.848 -11.723 -11.479 1.00 81.88 209 SER A CA 1
ATOM 1528 C C . SER A 1 209 ? 7.466 -10.878 -12.690 1.00 81.88 209 SER A C 1
ATOM 1530 O O . SER A 1 209 ? 8.355 -10.498 -13.434 1.00 81.88 209 SER A O 1
ATOM 1532 N N . ALA A 1 210 ? 6.195 -10.508 -12.873 1.00 87.50 210 ALA A N 1
ATOM 1533 C CA . ALA A 1 210 ? 5.765 -9.746 -14.050 1.00 87.50 210 ALA A CA 1
ATOM 1534 C C . ALA A 1 210 ? 6.527 -8.416 -14.276 1.00 87.50 210 ALA A C 1
ATOM 1536 O O . ALA A 1 210 ? 7.080 -8.252 -15.362 1.00 87.50 210 ALA A O 1
ATOM 1537 N N . PRO A 1 211 ? 6.627 -7.475 -13.309 1.00 87.50 211 PRO A N 1
ATOM 1538 C CA . PRO A 1 211 ? 7.417 -6.257 -13.497 1.00 87.50 211 PRO A CA 1
ATOM 1539 C C . PRO A 1 211 ? 8.919 -6.547 -13.612 1.00 87.50 211 PRO A C 1
ATOM 1541 O O . PRO A 1 211 ? 9.599 -5.870 -14.369 1.00 87.50 211 PRO A O 1
ATOM 1544 N N . VAL A 1 212 ? 9.443 -7.566 -12.922 1.00 86.81 212 VAL A N 1
ATOM 1545 C CA . VAL A 1 212 ? 10.864 -7.947 -13.029 1.00 86.81 212 VAL A CA 1
ATOM 1546 C C . VAL A 1 212 ? 11.190 -8.470 -14.429 1.00 86.81 212 VAL A C 1
ATOM 1548 O O . VAL A 1 212 ? 12.174 -8.045 -15.025 1.00 86.81 212 VAL A O 1
ATOM 1551 N N . ILE A 1 213 ? 10.343 -9.344 -14.976 1.00 90.81 213 ILE A N 1
ATOM 1552 C CA . ILE A 1 213 ? 10.457 -9.868 -16.340 1.00 90.81 213 ILE A CA 1
ATOM 1553 C C . ILE A 1 213 ? 10.330 -8.717 -17.334 1.00 90.81 213 ILE A C 1
ATOM 1555 O O . ILE A 1 213 ? 11.186 -8.576 -18.196 1.00 90.81 213 ILE A O 1
ATOM 1559 N N . LEU A 1 214 ? 9.321 -7.854 -17.177 1.00 92.56 214 LEU A N 1
ATOM 1560 C CA . LEU A 1 214 ? 9.116 -6.694 -18.045 1.00 92.56 214 LEU A CA 1
ATOM 1561 C C . LEU A 1 214 ? 10.342 -5.769 -18.061 1.00 92.56 214 LEU A C 1
ATOM 1563 O O . LEU A 1 214 ? 10.776 -5.338 -19.128 1.00 92.56 214 LEU A O 1
ATOM 1567 N N . PHE A 1 215 ? 10.929 -5.514 -16.889 1.00 89.00 215 PHE A N 1
ATOM 1568 C CA . PHE A 1 215 ? 12.148 -4.726 -16.757 1.00 89.00 215 PHE A CA 1
ATOM 1569 C C . PHE A 1 215 ? 13.341 -5.412 -17.432 1.00 89.00 215 PHE A C 1
ATOM 1571 O O . PHE A 1 215 ? 14.033 -4.784 -18.226 1.00 89.00 215 PHE A O 1
ATOM 1578 N N . ALA A 1 216 ? 13.559 -6.705 -17.172 1.00 88.38 216 ALA A N 1
ATOM 1579 C CA . ALA A 1 216 ? 14.653 -7.470 -17.768 1.00 88.38 216 ALA A CA 1
ATOM 1580 C C . ALA A 1 216 ? 14.534 -7.558 -19.299 1.00 88.38 216 ALA A C 1
ATOM 1582 O O . ALA A 1 216 ? 15.530 -7.400 -20.003 1.00 88.38 216 ALA A O 1
ATOM 1583 N N . THR A 1 217 ? 13.322 -7.753 -19.827 1.00 92.31 217 THR A N 1
ATOM 1584 C CA . THR A 1 217 ? 13.047 -7.741 -21.269 1.00 92.31 217 THR A CA 1
ATOM 1585 C C . THR A 1 217 ? 13.306 -6.363 -21.868 1.00 92.31 217 THR A C 1
ATOM 1587 O O . THR A 1 217 ? 13.964 -6.273 -22.902 1.00 92.31 217 THR A O 1
ATOM 1590 N N . GLY A 1 218 ? 12.846 -5.292 -21.214 1.00 89.56 218 GLY A N 1
ATOM 1591 C CA . GLY A 1 218 ? 13.114 -3.923 -21.652 1.00 89.56 218 GLY A CA 1
ATOM 1592 C C . GLY A 1 218 ? 14.609 -3.599 -21.677 1.00 89.56 218 GLY A C 1
ATOM 1593 O O . GLY A 1 218 ? 15.101 -3.045 -22.658 1.00 89.56 218 GLY A O 1
ATOM 1594 N N . LEU A 1 219 ? 15.343 -4.027 -20.648 1.00 87.69 219 LEU A N 1
ATOM 1595 C CA . LEU A 1 219 ? 16.791 -3.856 -20.543 1.00 87.69 219 LEU A CA 1
ATOM 1596 C C . LEU A 1 219 ? 17.542 -4.625 -21.636 1.00 87.69 219 LEU A C 1
ATOM 1598 O O . LEU A 1 219 ? 18.401 -4.057 -22.307 1.00 87.69 219 LEU A O 1
ATOM 1602 N N . ALA A 1 220 ? 17.209 -5.902 -21.846 1.00 86.62 220 ALA A N 1
ATOM 1603 C CA . ALA A 1 220 ? 17.819 -6.717 -22.893 1.00 86.62 220 ALA A CA 1
ATOM 1604 C C . ALA A 1 220 ? 17.542 -6.137 -24.288 1.00 86.62 220 ALA A C 1
ATOM 1606 O O . ALA A 1 220 ? 18.459 -6.019 -25.096 1.00 86.62 220 ALA A O 1
ATOM 1607 N N . MET A 1 221 ? 16.297 -5.724 -24.552 1.00 87.69 221 MET A N 1
ATOM 1608 C CA . MET A 1 221 ? 15.907 -5.104 -25.818 1.00 87.69 221 MET A CA 1
ATOM 1609 C C . MET A 1 221 ? 16.659 -3.790 -26.056 1.00 87.69 221 MET A C 1
ATOM 1611 O O . MET A 1 221 ? 17.185 -3.594 -27.150 1.00 87.69 221 MET A O 1
ATOM 1615 N N . ALA A 1 222 ? 16.759 -2.921 -25.047 1.00 83.88 222 ALA A N 1
ATOM 1616 C CA . ALA A 1 222 ? 17.480 -1.657 -25.159 1.00 83.88 222 ALA A CA 1
ATOM 1617 C C . ALA A 1 222 ? 18.981 -1.871 -25.410 1.00 83.88 222 ALA A C 1
ATOM 1619 O O . ALA A 1 222 ? 19.523 -1.269 -26.333 1.00 83.88 222 ALA A O 1
ATOM 1620 N N . ASN A 1 223 ? 19.632 -2.767 -24.659 1.00 82.94 223 ASN A N 1
ATOM 1621 C CA . ASN A 1 223 ? 21.067 -3.033 -24.806 1.00 82.94 223 ASN A CA 1
ATOM 1622 C C . ASN A 1 223 ? 21.402 -3.673 -26.158 1.00 82.94 223 ASN A C 1
ATOM 1624 O O . ASN A 1 223 ? 22.243 -3.153 -26.884 1.00 82.94 223 ASN A O 1
ATOM 1628 N N . LEU A 1 224 ? 20.699 -4.745 -26.543 1.00 87.12 224 LEU A N 1
ATOM 1629 C CA . LEU A 1 224 ? 20.946 -5.427 -27.820 1.00 87.12 224 LEU A CA 1
ATOM 1630 C C . LEU A 1 224 ? 20.689 -4.507 -29.019 1.00 87.12 224 LEU A C 1
ATOM 1632 O O . LEU A 1 224 ? 21.416 -4.561 -30.010 1.00 87.12 224 LEU A O 1
ATOM 1636 N N . SER A 1 225 ? 19.667 -3.652 -28.934 1.00 84.56 225 SER A N 1
ATOM 1637 C CA . SER A 1 225 ? 19.343 -2.716 -30.015 1.00 84.56 225 SER A CA 1
ATOM 1638 C C . SER A 1 225 ? 20.333 -1.557 -30.082 1.00 84.56 225 SER A C 1
ATOM 1640 O O . SER A 1 225 ? 20.682 -1.133 -31.181 1.00 84.56 225 SER A O 1
ATOM 1642 N N . ALA A 1 226 ? 20.815 -1.072 -28.935 1.00 81.94 226 ALA A N 1
ATOM 1643 C CA . ALA A 1 226 ? 21.848 -0.047 -28.882 1.00 81.94 226 ALA A CA 1
ATOM 1644 C C . ALA A 1 226 ? 23.172 -0.562 -29.461 1.00 81.94 226 ALA A C 1
ATOM 1646 O O . ALA A 1 226 ? 23.755 0.097 -30.314 1.00 81.94 226 ALA A O 1
ATOM 1647 N N . ASP A 1 227 ? 23.598 -1.767 -29.083 1.00 83.06 227 ASP A N 1
ATOM 1648 C CA . ASP A 1 227 ? 24.821 -2.372 -29.621 1.00 83.06 227 ASP A CA 1
ATOM 1649 C C . ASP A 1 227 ? 24.683 -2.682 -31.122 1.00 83.06 227 ASP A C 1
ATOM 1651 O O . ASP A 1 227 ? 25.621 -2.494 -31.896 1.00 83.06 227 ASP A O 1
ATOM 1655 N N . GLY A 1 228 ? 23.488 -3.088 -31.568 1.00 82.00 228 GLY A N 1
ATOM 1656 C CA . GLY A 1 228 ? 23.177 -3.237 -32.990 1.00 82.00 228 GLY A CA 1
ATOM 1657 C C . GLY A 1 228 ? 23.243 -1.912 -33.756 1.00 82.00 228 GLY A C 1
ATOM 1658 O O . GLY A 1 228 ? 23.716 -1.881 -34.894 1.00 82.00 228 GLY A O 1
ATOM 1659 N N . LEU A 1 229 ? 22.802 -0.812 -33.138 1.00 79.75 229 LEU A N 1
ATOM 1660 C CA . LEU A 1 229 ? 22.878 0.527 -33.719 1.00 79.75 229 LEU A CA 1
ATOM 1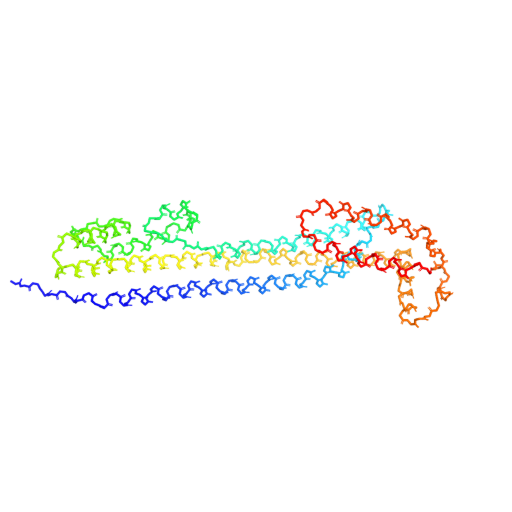661 C C . LEU A 1 229 ? 24.333 1.009 -33.807 1.00 79.75 229 LEU A C 1
ATOM 1663 O O . LEU A 1 229 ? 24.731 1.552 -34.838 1.00 79.75 229 LEU A O 1
ATOM 1667 N N . ASP A 1 230 ? 25.137 0.753 -32.776 1.00 79.12 230 ASP A N 1
ATOM 1668 C CA . ASP A 1 230 ? 26.571 1.060 -32.756 1.00 79.12 230 ASP A CA 1
ATOM 1669 C C . ASP A 1 230 ? 27.324 0.266 -33.835 1.00 79.12 230 ASP A C 1
ATOM 1671 O O . ASP A 1 230 ? 28.114 0.834 -34.594 1.00 79.12 230 ASP A O 1
ATOM 1675 N N . ALA A 1 231 ? 27.018 -1.027 -33.982 1.00 81.25 231 ALA A N 1
ATOM 1676 C CA . ALA A 1 231 ? 27.572 -1.865 -35.042 1.00 81.25 231 ALA A CA 1
ATOM 1677 C C . ALA A 1 231 ? 27.174 -1.369 -36.445 1.00 81.25 231 ALA A C 1
ATOM 1679 O O . ALA A 1 231 ? 28.019 -1.303 -37.340 1.00 81.25 231 ALA A O 1
ATOM 1680 N N . TRP A 1 232 ? 25.913 -0.964 -36.641 1.00 79.62 232 TRP A N 1
ATOM 1681 C CA . TRP A 1 232 ? 25.447 -0.396 -37.912 1.00 79.62 232 TRP A CA 1
ATOM 1682 C C . TRP A 1 232 ? 26.194 0.902 -38.255 1.00 79.62 232 TRP A C 1
ATOM 1684 O O . TRP A 1 232 ? 26.683 1.067 -39.374 1.00 79.62 232 TRP A O 1
ATOM 1694 N N . ARG A 1 233 ? 26.387 1.791 -37.276 1.00 73.12 233 ARG A N 1
ATOM 1695 C CA . ARG A 1 233 ? 27.159 3.032 -37.459 1.00 73.12 233 ARG A CA 1
ATOM 1696 C C . ARG A 1 233 ? 28.623 2.788 -37.771 1.00 73.12 233 ARG A C 1
ATOM 1698 O O . ARG A 1 233 ? 29.195 3.529 -38.562 1.00 73.12 233 ARG A O 1
ATOM 1705 N N . ALA A 1 234 ? 29.221 1.758 -37.179 1.00 75.19 234 ALA A N 1
ATOM 1706 C CA . ALA A 1 234 ? 30.590 1.368 -37.494 1.00 75.19 234 ALA A CA 1
ATOM 1707 C C . ALA A 1 234 ? 30.734 0.902 -38.955 1.00 75.19 234 ALA A C 1
ATOM 1709 O O . ALA A 1 234 ? 31.788 1.094 -39.561 1.00 75.19 234 ALA A O 1
ATOM 1710 N N . THR A 1 235 ? 29.680 0.323 -39.542 1.00 73.94 235 THR A N 1
ATOM 1711 C CA . THR A 1 235 ? 29.671 -0.071 -40.961 1.00 73.94 235 THR A CA 1
ATOM 1712 C C . THR A 1 235 ? 29.362 1.076 -41.925 1.00 73.94 235 THR A C 1
ATOM 1714 O O . THR A 1 235 ? 29.819 1.043 -43.072 1.00 73.94 235 THR A O 1
ATOM 1717 N N . ASP A 1 236 ? 28.648 2.116 -41.482 1.00 69.62 236 ASP A N 1
ATOM 1718 C CA . ASP A 1 236 ? 28.424 3.315 -42.288 1.00 69.62 236 ASP A CA 1
ATOM 1719 C C . ASP A 1 236 ? 29.657 4.230 -42.244 1.00 69.62 236 ASP A C 1
ATOM 1721 O O . ASP A 1 236 ? 29.896 4.982 -41.294 1.00 69.62 236 ASP A O 1
ATOM 1725 N N . LYS A 1 237 ? 30.455 4.181 -43.317 1.00 61.06 237 LYS A N 1
ATOM 1726 C CA . LYS A 1 237 ? 31.713 4.932 -43.447 1.00 61.06 237 LYS A CA 1
ATOM 1727 C C . LYS A 1 237 ? 31.558 6.424 -43.148 1.00 61.06 237 LYS A C 1
ATOM 1729 O O . LYS A 1 237 ? 32.525 7.016 -42.674 1.00 61.06 237 LYS A O 1
ATOM 1734 N N . LYS A 1 238 ? 30.384 7.021 -43.405 1.00 60.41 238 LYS A N 1
ATOM 1735 C CA . LYS A 1 238 ? 30.110 8.447 -43.151 1.00 60.41 238 LYS A CA 1
ATOM 1736 C C . LYS A 1 238 ? 29.994 8.763 -41.661 1.00 60.41 238 LYS A C 1
ATOM 1738 O O . LYS A 1 238 ? 30.512 9.778 -41.209 1.00 60.41 238 LYS A O 1
ATOM 1743 N N . VAL A 1 239 ? 29.349 7.894 -40.887 1.00 56.06 239 VAL A N 1
ATOM 1744 C CA . VAL A 1 239 ? 29.182 8.092 -39.440 1.00 56.06 239 VAL A CA 1
ATOM 1745 C C . VAL A 1 239 ? 30.496 7.824 -38.710 1.00 56.06 239 VAL A C 1
ATOM 1747 O O . VAL A 1 239 ? 30.875 8.591 -37.825 1.00 56.06 239 VAL A O 1
ATOM 1750 N N . ALA A 1 240 ? 31.244 6.805 -39.143 1.00 59.59 240 ALA A N 1
ATOM 1751 C CA . ALA A 1 240 ? 32.582 6.534 -38.627 1.00 59.59 240 ALA A CA 1
ATOM 1752 C C . ALA A 1 240 ? 33.549 7.717 -38.840 1.00 59.59 240 ALA A C 1
ATOM 1754 O O . ALA A 1 240 ? 34.333 8.030 -37.947 1.00 59.59 240 ALA A O 1
ATOM 1755 N N . THR A 1 241 ? 33.465 8.419 -39.981 1.00 58.19 241 THR A N 1
ATOM 1756 C CA . THR A 1 241 ? 34.290 9.619 -40.222 1.00 58.19 241 THR A CA 1
ATOM 1757 C C . THR A 1 241 ? 33.887 10.784 -39.326 1.00 58.19 241 THR A C 1
ATOM 1759 O O . THR A 1 241 ? 34.761 11.418 -38.749 1.00 58.19 241 THR A O 1
ATOM 1762 N N . VAL A 1 242 ? 32.587 11.048 -39.151 1.00 60.91 242 VAL A N 1
ATOM 1763 C CA . VAL A 1 242 ? 32.113 12.134 -38.271 1.00 60.91 242 VAL A CA 1
ATOM 1764 C C . VAL A 1 242 ? 32.521 11.895 -36.815 1.00 60.91 242 VAL A C 1
ATOM 1766 O O . VAL A 1 242 ? 32.996 12.825 -36.168 1.00 60.91 242 VAL A O 1
ATOM 1769 N N . LYS A 1 243 ? 32.406 10.657 -36.313 1.00 62.44 243 LYS A N 1
ATOM 1770 C CA . LYS A 1 243 ? 32.850 10.306 -34.955 1.00 62.44 243 LYS A CA 1
ATOM 1771 C C . LYS A 1 243 ? 34.363 10.464 -34.793 1.00 62.44 243 LYS A C 1
ATOM 1773 O O . LYS A 1 243 ? 34.799 11.120 -33.857 1.00 62.44 243 LYS A O 1
ATOM 1778 N N . ALA A 1 244 ? 35.151 9.970 -35.749 1.00 63.38 244 ALA A N 1
ATOM 1779 C CA . ALA A 1 244 ? 36.602 10.156 -35.735 1.00 63.38 244 ALA A CA 1
ATOM 1780 C C . ALA A 1 244 ? 37.008 11.643 -35.773 1.00 63.38 244 ALA A C 1
ATOM 1782 O O . ALA A 1 244 ? 37.965 12.029 -35.108 1.00 63.38 244 ALA A O 1
ATOM 1783 N N . CYS A 1 245 ? 36.272 12.490 -36.503 1.00 65.12 245 CYS A N 1
ATOM 1784 C CA . CYS A 1 245 ? 36.498 13.935 -36.489 1.00 65.12 245 CYS A CA 1
ATOM 1785 C C . CYS A 1 245 ? 36.125 14.571 -35.139 1.00 65.12 245 CYS A C 1
ATOM 1787 O O . CYS A 1 245 ? 36.860 15.432 -34.665 1.00 65.12 245 CYS A O 1
ATOM 1789 N N . ALA A 1 246 ? 35.021 14.157 -34.509 1.00 67.81 246 ALA A N 1
ATOM 1790 C CA . ALA A 1 246 ? 34.609 14.664 -33.198 1.00 67.81 246 ALA A CA 1
ATOM 1791 C C . ALA A 1 246 ? 35.610 14.281 -32.094 1.00 67.81 246 ALA A C 1
ATOM 1793 O O . ALA A 1 246 ? 36.054 15.152 -31.347 1.00 67.81 246 ALA A O 1
ATOM 1794 N N . ASP A 1 247 ? 36.037 13.017 -32.059 1.00 73.50 247 ASP A N 1
ATOM 1795 C CA . ASP A 1 247 ? 37.036 12.519 -31.107 1.00 73.50 247 ASP A CA 1
ATOM 1796 C C . ASP A 1 247 ? 38.394 13.225 -31.309 1.00 73.50 247 ASP A C 1
ATOM 1798 O O . ASP A 1 247 ? 39.073 13.583 -30.343 1.00 73.50 247 ASP A O 1
ATOM 1802 N N . ALA A 1 248 ? 38.782 13.493 -32.565 1.00 67.31 248 ALA A N 1
ATOM 1803 C CA . ALA A 1 248 ? 39.988 14.259 -32.885 1.00 67.31 248 ALA A CA 1
ATOM 1804 C C . ALA A 1 248 ? 39.889 15.722 -32.419 1.00 67.31 248 ALA A C 1
ATOM 1806 O O . ALA A 1 248 ? 40.843 16.244 -31.844 1.00 67.31 248 ALA A O 1
ATOM 1807 N N . VAL A 1 249 ? 38.738 16.375 -32.610 1.00 72.00 249 VAL A N 1
ATOM 1808 C CA . VAL A 1 249 ? 38.484 17.739 -32.120 1.00 72.00 249 VAL A CA 1
ATOM 1809 C C . VAL A 1 249 ? 38.541 17.797 -30.591 1.00 72.00 249 VAL A C 1
ATOM 1811 O O . VAL A 1 249 ? 39.174 18.701 -30.042 1.00 72.00 249 VAL A O 1
ATOM 1814 N N . GLU A 1 250 ? 37.941 16.836 -29.885 1.00 73.25 250 GLU A N 1
ATOM 1815 C CA . GLU A 1 250 ? 37.994 16.774 -28.419 1.00 73.25 250 GLU A CA 1
ATOM 1816 C C . GLU A 1 250 ? 39.433 16.569 -27.919 1.00 73.25 250 GLU A C 1
ATOM 1818 O O . GLU A 1 250 ? 39.890 17.282 -27.020 1.00 73.25 250 GLU A O 1
ATOM 1823 N N . ALA A 1 251 ? 40.187 15.656 -28.539 1.00 70.50 251 ALA A N 1
ATOM 1824 C CA . ALA A 1 251 ? 41.581 15.395 -28.191 1.00 70.50 251 ALA A CA 1
ATOM 1825 C C . ALA A 1 251 ? 42.496 16.608 -28.442 1.00 70.50 251 ALA A C 1
ATOM 1827 O O . ALA A 1 251 ? 43.337 16.923 -27.595 1.00 70.50 251 ALA A O 1
ATOM 1828 N N . LEU A 1 252 ? 42.328 17.316 -29.563 1.00 72.00 252 LEU A N 1
ATOM 1829 C CA . LEU A 1 252 ? 43.081 18.539 -29.872 1.00 72.00 252 LEU A CA 1
ATOM 1830 C C . LEU A 1 252 ? 42.730 19.668 -28.895 1.00 72.00 252 LEU A C 1
ATOM 1832 O O . LEU A 1 252 ? 43.628 20.312 -28.350 1.00 72.00 252 LEU A O 1
ATOM 1836 N N . THR A 1 253 ? 41.441 19.843 -28.585 1.00 71.62 253 THR A N 1
ATOM 1837 C CA . THR A 1 253 ? 40.958 20.843 -27.617 1.00 71.62 253 THR A CA 1
ATOM 1838 C C . THR A 1 253 ? 41.517 20.577 -26.218 1.00 71.62 253 THR A C 1
ATOM 1840 O O . THR A 1 253 ? 42.022 21.490 -25.562 1.00 71.62 253 THR A O 1
ATOM 1843 N N . LYS A 1 254 ? 41.499 19.316 -25.768 1.00 79.25 254 LYS A N 1
ATOM 1844 C CA . LYS A 1 254 ? 42.025 18.903 -24.458 1.00 79.25 254 LYS A CA 1
ATOM 1845 C C . LYS A 1 254 ? 43.537 19.116 -24.334 1.00 79.25 254 LYS A C 1
ATOM 1847 O O . LYS A 1 254 ? 44.013 19.448 -23.251 1.00 79.25 254 LYS A O 1
ATOM 1852 N N . ASN A 1 255 ? 44.274 18.968 -25.435 1.00 79.69 255 ASN A N 1
ATOM 1853 C CA . ASN A 1 255 ? 45.727 19.144 -25.479 1.00 79.69 255 ASN A CA 1
ATOM 1854 C C . ASN A 1 255 ? 46.175 20.545 -25.942 1.00 79.69 255 ASN A C 1
ATOM 1856 O O . ASN A 1 255 ? 47.375 20.794 -26.017 1.00 79.69 255 ASN A O 1
ATOM 1860 N N . LYS A 1 256 ? 45.236 21.468 -26.210 1.00 78.62 256 LYS A N 1
ATOM 1861 C CA . LYS A 1 256 ? 45.493 22.830 -26.724 1.00 78.62 256 LYS A CA 1
ATOM 1862 C C . LYS A 1 256 ? 46.318 22.860 -28.020 1.00 78.62 256 LYS A C 1
ATOM 1864 O O . LYS A 1 256 ? 47.125 23.765 -28.224 1.00 78.62 256 LYS A O 1
ATOM 1869 N N . ILE A 1 257 ? 46.127 21.865 -28.877 1.00 67.94 257 ILE A N 1
ATOM 1870 C CA . ILE A 1 257 ? 46.802 21.761 -30.174 1.00 67.94 257 ILE A CA 1
ATOM 1871 C C . ILE A 1 257 ? 45.945 22.482 -31.227 1.00 67.94 257 ILE A C 1
ATOM 1873 O O . ILE A 1 257 ? 44.717 22.492 -31.119 1.00 67.94 257 ILE A O 1
ATOM 1877 N N . SER A 1 258 ? 46.580 23.130 -32.212 1.00 67.06 258 SER A N 1
ATOM 1878 C CA . SER A 1 258 ? 45.864 23.896 -33.243 1.00 67.06 258 SER A CA 1
ATOM 1879 C C . SER A 1 258 ? 44.904 23.009 -34.045 1.00 67.06 258 SER A C 1
ATOM 1881 O O . SER A 1 258 ? 45.241 21.887 -34.421 1.00 67.06 258 SER A O 1
ATOM 1883 N N . MET A 1 259 ? 43.724 23.546 -34.371 1.00 60.78 259 MET A N 1
ATOM 1884 C CA . MET A 1 259 ? 42.719 22.894 -35.229 1.00 60.78 259 MET A CA 1
ATOM 1885 C C . MET A 1 259 ? 43.217 22.674 -36.670 1.00 60.78 259 MET A C 1
ATOM 1887 O O . MET A 1 259 ? 42.605 21.920 -37.423 1.00 60.78 259 MET A O 1
ATOM 1891 N N . ASP A 1 260 ? 44.327 23.306 -37.059 1.00 66.81 260 ASP A N 1
ATOM 1892 C CA . ASP A 1 260 ? 44.928 23.170 -38.391 1.00 66.81 260 ASP A CA 1
ATOM 1893 C C . ASP A 1 260 ? 45.550 21.782 -38.638 1.00 66.81 260 ASP A C 1
ATOM 1895 O O . ASP A 1 260 ? 45.811 21.419 -39.783 1.00 66.81 260 ASP A O 1
ATOM 1899 N N . GLU A 1 261 ? 45.755 20.986 -37.582 1.00 61.62 261 GLU A N 1
ATOM 1900 C CA . GLU A 1 261 ? 46.317 19.628 -37.657 1.00 61.62 261 GLU A CA 1
ATOM 1901 C C . GLU A 1 261 ? 45.253 18.529 -37.858 1.00 61.62 261 GLU A C 1
ATOM 1903 O O . GLU A 1 261 ? 45.562 17.336 -37.811 1.00 61.62 261 GLU A O 1
ATOM 1908 N N . LEU A 1 262 ? 43.988 18.898 -38.091 1.00 59.31 262 LEU A N 1
ATOM 1909 C CA . LEU A 1 262 ? 42.912 17.932 -38.323 1.00 59.31 262 LEU A CA 1
ATOM 1910 C C . LEU A 1 262 ? 43.158 17.092 -39.599 1.00 59.31 262 LEU A C 1
ATOM 1912 O O . LEU A 1 262 ? 43.568 17.633 -40.630 1.00 59.31 262 LEU A O 1
ATOM 1916 N N . PRO A 1 263 ? 42.846 15.777 -39.586 1.00 61.94 263 PRO A N 1
ATOM 1917 C CA . PRO A 1 263 ? 42.980 14.920 -40.761 1.00 61.94 263 PRO A CA 1
ATOM 1918 C C . PRO A 1 263 ? 42.227 15.477 -41.985 1.00 61.94 263 PRO A C 1
ATOM 1920 O O . PRO A 1 263 ? 41.119 16.013 -41.836 1.00 61.94 263 PRO A O 1
ATOM 1923 N N . PRO A 1 264 ? 42.765 15.323 -43.213 1.00 51.28 264 PRO A N 1
ATOM 1924 C CA . PRO A 1 264 ? 42.101 15.785 -44.429 1.00 51.28 264 PRO A CA 1
ATOM 1925 C C . PRO A 1 264 ? 40.729 15.109 -44.576 1.00 51.28 264 PRO A C 1
ATOM 1927 O O . PRO A 1 264 ? 40.631 13.889 -44.675 1.00 51.28 264 PRO A O 1
ATOM 1930 N N . GLY A 1 265 ? 39.665 15.919 -44.561 1.00 56.69 265 GLY A N 1
ATOM 1931 C CA . GLY A 1 265 ? 38.264 15.470 -44.517 1.00 56.69 265 GLY A CA 1
ATOM 1932 C C . GLY A 1 265 ? 37.492 15.911 -43.266 1.00 56.69 265 GLY A C 1
ATOM 1933 O O . GLY A 1 265 ? 36.272 16.015 -43.332 1.00 56.69 265 GLY A O 1
ATOM 1934 N N . CYS A 1 266 ? 38.184 16.260 -42.174 1.00 61.31 266 CYS A N 1
ATOM 1935 C CA . CYS A 1 266 ? 37.585 16.861 -40.972 1.00 61.31 266 CYS A CA 1
ATOM 1936 C C . CYS A 1 266 ? 37.613 18.401 -40.982 1.00 61.31 266 CYS A C 1
ATOM 1938 O O . CYS A 1 266 ? 37.046 19.041 -40.100 1.00 61.31 266 CYS A O 1
ATOM 1940 N N . GLY A 1 267 ? 38.269 19.007 -41.976 1.00 53.78 267 GLY A N 1
ATOM 1941 C CA . GLY A 1 267 ? 38.412 20.456 -42.099 1.00 53.78 267 GLY A CA 1
ATOM 1942 C C . GLY A 1 267 ? 37.627 21.033 -43.275 1.00 53.78 267 GLY A C 1
ATOM 1943 O O . GLY A 1 267 ? 38.092 20.933 -44.411 1.00 53.78 267 GLY A O 1
ATOM 1944 N N . LYS A 1 268 ? 36.466 21.654 -42.995 1.00 47.75 268 LYS A N 1
ATOM 1945 C CA . LYS A 1 268 ? 36.024 22.985 -43.493 1.00 47.75 268 LYS A CA 1
ATOM 1946 C C . LYS A 1 268 ? 34.529 23.264 -43.226 1.00 47.75 268 LYS A C 1
ATOM 1948 O O . LYS A 1 268 ? 33.711 22.389 -43.494 1.00 47.75 268 LYS A O 1
ATOM 1953 N N . PRO A 1 269 ? 34.150 24.534 -42.972 1.00 43.56 269 PRO A N 1
ATOM 1954 C CA . PRO A 1 269 ? 34.742 25.510 -42.060 1.00 43.56 269 PRO A CA 1
ATOM 1955 C C . PRO A 1 269 ? 33.922 25.575 -40.755 1.00 43.56 269 PRO A C 1
ATOM 1957 O O . PRO A 1 269 ? 32.761 25.166 -40.718 1.00 43.56 269 PRO A O 1
ATOM 1960 N N . ALA A 1 270 ? 34.495 26.134 -39.687 1.00 47.19 270 ALA A N 1
ATOM 1961 C CA . ALA A 1 270 ? 33.667 26.628 -38.592 1.00 47.19 270 ALA A CA 1
ATOM 1962 C C . ALA A 1 270 ? 32.606 27.584 -39.179 1.00 47.19 270 ALA A C 1
ATOM 1964 O O . ALA A 1 270 ? 32.955 28.368 -40.075 1.00 47.19 270 ALA A O 1
ATOM 1965 N N . PRO A 1 271 ? 31.334 27.510 -38.741 1.00 44.94 271 PRO A N 1
ATOM 1966 C CA . PRO A 1 271 ? 30.321 28.459 -39.176 1.00 44.94 271 PRO A CA 1
ATOM 1967 C C . PRO A 1 271 ? 30.874 29.872 -38.992 1.00 44.94 271 PRO A C 1
ATOM 1969 O O . PRO A 1 271 ? 31.498 30.176 -37.970 1.00 44.94 271 PRO A O 1
ATOM 1972 N N . SER A 1 272 ? 30.717 30.724 -40.010 1.00 50.12 272 SER A N 1
ATOM 1973 C CA . SER A 1 272 ? 31.144 32.120 -39.887 1.00 50.12 272 SER A CA 1
ATOM 1974 C C . SER A 1 272 ? 30.493 32.731 -38.643 1.00 50.12 272 SER A C 1
ATOM 1976 O O . SER A 1 272 ? 29.429 32.278 -38.225 1.00 50.12 272 SER A O 1
ATOM 1978 N N . ALA A 1 273 ? 31.085 33.765 -38.039 1.00 48.25 273 ALA A N 1
ATOM 1979 C CA . ALA A 1 273 ? 30.491 34.405 -36.858 1.00 48.25 273 ALA A CA 1
ATOM 1980 C C . ALA A 1 273 ? 28.999 34.761 -37.066 1.00 48.25 273 ALA A C 1
ATOM 1982 O O . ALA A 1 273 ? 28.202 34.642 -36.140 1.00 48.25 273 ALA A O 1
ATOM 1983 N N . ALA A 1 274 ? 28.604 35.076 -38.307 1.00 44.81 274 ALA A N 1
ATOM 1984 C CA . ALA A 1 274 ? 27.213 35.269 -38.711 1.00 44.81 274 ALA A CA 1
ATOM 1985 C C . ALA A 1 274 ? 26.366 33.976 -38.672 1.00 44.81 274 ALA A C 1
ATOM 1987 O O . ALA A 1 274 ? 25.252 33.993 -38.164 1.00 44.81 274 ALA A O 1
ATOM 1988 N N . GLN A 1 275 ? 26.891 32.841 -39.144 1.00 49.19 275 GLN A N 1
ATOM 1989 C CA . GLN A 1 275 ? 26.205 31.542 -39.079 1.00 49.19 275 GLN A CA 1
ATOM 1990 C C . GLN A 1 275 ? 26.112 31.004 -37.647 1.00 49.19 275 GLN A C 1
ATOM 1992 O O . GLN A 1 275 ? 25.096 30.424 -37.273 1.00 49.19 275 GLN A O 1
ATOM 1997 N N . THR A 1 276 ? 27.140 31.220 -36.827 1.00 51.16 276 THR A N 1
ATOM 1998 C CA . THR A 1 276 ? 27.118 30.855 -35.405 1.00 51.16 276 THR A CA 1
ATOM 1999 C C . THR A 1 276 ? 26.095 31.703 -34.656 1.00 51.16 276 THR A C 1
ATOM 2001 O O . THR A 1 276 ? 25.331 31.158 -33.864 1.00 51.16 276 THR A O 1
ATOM 2004 N N . ALA A 1 277 ? 26.006 33.003 -34.963 1.00 50.81 277 ALA A N 1
ATOM 2005 C CA . ALA A 1 277 ? 24.978 33.886 -34.421 1.00 50.81 277 ALA A CA 1
ATOM 2006 C C . ALA A 1 277 ? 23.561 33.460 -34.845 1.00 50.81 277 ALA A C 1
ATOM 2008 O O . ALA A 1 277 ? 22.679 33.402 -33.992 1.00 50.81 277 ALA A O 1
ATOM 2009 N N . ASP A 1 278 ? 23.337 33.075 -36.105 1.00 53.19 278 ASP A N 1
ATOM 2010 C CA . ASP A 1 278 ? 22.032 32.579 -36.573 1.00 53.19 278 ASP A CA 1
ATOM 2011 C C . ASP A 1 278 ? 21.634 31.249 -35.917 1.00 53.19 278 ASP A C 1
ATOM 2013 O O . ASP A 1 278 ? 20.481 31.062 -35.522 1.00 53.19 278 ASP A O 1
ATOM 2017 N N . ILE A 1 279 ? 22.587 30.328 -35.738 1.00 55.19 279 ILE A N 1
ATOM 2018 C CA . ILE A 1 279 ? 22.348 29.045 -35.063 1.00 55.19 279 ILE A CA 1
ATOM 2019 C C . ILE A 1 279 ? 22.043 29.267 -33.578 1.00 55.19 279 ILE A C 1
ATOM 2021 O O . ILE A 1 279 ? 21.090 28.677 -33.061 1.00 55.19 279 ILE A O 1
ATOM 2025 N N . LEU A 1 280 ? 22.790 30.146 -32.898 1.00 50.69 280 LEU A N 1
ATOM 2026 C CA . LEU A 1 280 ? 22.525 30.494 -31.499 1.00 50.69 280 LEU A CA 1
ATOM 2027 C C . LEU A 1 280 ? 21.171 31.191 -31.348 1.00 50.69 280 LEU A C 1
ATOM 2029 O O . LEU A 1 280 ? 20.413 30.863 -30.439 1.00 50.69 280 LEU A O 1
ATOM 2033 N N . THR A 1 281 ? 20.836 32.107 -32.257 1.00 59.06 281 THR A N 1
ATOM 2034 C CA . THR A 1 281 ? 19.556 32.827 -32.246 1.00 59.06 281 THR A CA 1
ATOM 2035 C C . THR A 1 281 ? 18.397 31.866 -32.512 1.00 59.06 281 THR A C 1
ATOM 2037 O O . THR A 1 281 ? 17.381 31.916 -31.819 1.00 59.06 281 THR A O 1
ATOM 2040 N N . GLY A 1 282 ? 18.559 30.910 -33.430 1.00 58.16 282 GLY A N 1
ATOM 2041 C CA . GLY A 1 282 ? 17.581 29.853 -33.696 1.00 58.16 282 GLY A CA 1
ATOM 2042 C C . GLY A 1 282 ? 17.383 28.890 -32.519 1.00 58.16 282 GLY A C 1
ATOM 2043 O O . GLY A 1 282 ? 16.245 28.532 -32.203 1.00 58.16 282 GLY A O 1
ATOM 2044 N N . LEU A 1 283 ? 18.463 28.508 -31.830 1.00 55.50 283 LEU A N 1
ATOM 2045 C CA . LEU A 1 283 ? 18.411 27.694 -30.610 1.00 55.50 283 LEU A CA 1
ATOM 2046 C C . LEU A 1 283 ? 17.753 28.454 -29.454 1.00 55.50 283 LEU A C 1
ATOM 2048 O O . LEU A 1 283 ? 16.831 27.922 -28.840 1.00 55.50 283 LEU A O 1
ATOM 2052 N N . MET A 1 284 ? 18.134 29.713 -29.220 1.00 57.56 284 MET A N 1
ATOM 2053 C CA . MET A 1 284 ? 17.530 30.576 -28.198 1.00 57.56 284 MET A CA 1
ATOM 2054 C C . MET A 1 284 ? 16.039 30.802 -28.455 1.00 57.56 284 MET A C 1
ATOM 2056 O O . MET A 1 284 ? 15.238 30.734 -27.525 1.00 57.56 284 MET A O 1
ATOM 2060 N N . THR A 1 285 ? 15.634 30.991 -29.713 1.00 60.59 285 THR A N 1
ATOM 2061 C CA . THR A 1 285 ? 14.221 31.180 -30.084 1.00 60.59 285 THR A CA 1
ATOM 2062 C C . THR A 1 285 ? 13.412 29.901 -29.847 1.00 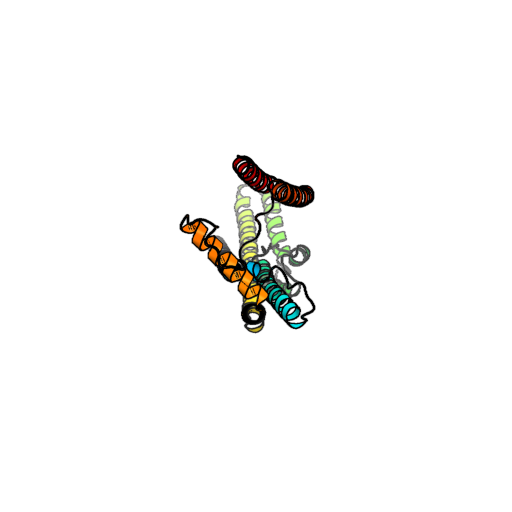60.59 285 THR A C 1
ATOM 2064 O O . THR A 1 285 ? 12.321 29.949 -29.283 1.00 60.59 285 THR A O 1
ATOM 2067 N N . ARG A 1 286 ? 13.947 28.721 -30.193 1.00 62.09 286 ARG A N 1
ATOM 2068 C CA . ARG A 1 286 ? 13.264 27.441 -29.922 1.00 62.09 286 ARG A CA 1
ATOM 2069 C C . ARG A 1 286 ? 13.171 27.139 -28.426 1.00 62.09 286 ARG A C 1
ATOM 2071 O O . ARG A 1 286 ? 12.121 26.689 -27.970 1.00 62.09 286 ARG A O 1
ATOM 2078 N N . TYR A 1 287 ? 14.228 27.428 -27.670 1.00 53.34 287 TYR A N 1
ATOM 2079 C CA . TYR A 1 287 ? 14.282 27.162 -26.233 1.00 53.34 287 TYR A CA 1
ATOM 2080 C C . TYR A 1 287 ? 13.387 28.119 -25.432 1.00 53.34 287 TYR A C 1
ATOM 2082 O O . TYR A 1 287 ? 12.653 27.684 -24.550 1.00 53.34 287 TYR A O 1
ATOM 2090 N N . THR A 1 288 ? 13.352 29.409 -25.787 1.00 56.16 288 THR A N 1
ATOM 2091 C CA . THR A 1 288 ? 12.425 30.384 -25.180 1.00 56.16 288 THR A CA 1
ATOM 2092 C C . THR A 1 288 ? 10.967 30.044 -25.479 1.00 56.16 288 THR A C 1
ATOM 2094 O O . THR A 1 288 ? 10.141 30.083 -24.572 1.00 56.16 288 THR A O 1
ATOM 2097 N N . THR A 1 289 ? 10.646 29.599 -26.698 1.00 57.19 289 THR A N 1
ATOM 2098 C CA . THR A 1 289 ? 9.281 29.159 -27.044 1.00 57.19 289 THR A CA 1
ATOM 2099 C C . THR A 1 289 ? 8.866 27.892 -26.278 1.00 57.19 289 THR A C 1
ATOM 2101 O O . THR A 1 289 ? 7.698 27.738 -25.926 1.00 57.19 289 THR A O 1
ATOM 2104 N N . GLN A 1 290 ? 9.805 26.989 -25.969 1.00 56.28 290 GLN A N 1
ATOM 2105 C CA . GLN A 1 290 ? 9.539 25.817 -25.124 1.00 56.28 290 GLN A CA 1
ATOM 2106 C C . GLN A 1 290 ? 9.411 26.170 -23.634 1.00 56.28 290 GLN A C 1
ATOM 2108 O O . GLN A 1 290 ? 8.495 25.668 -22.987 1.00 56.28 290 GLN A O 1
ATOM 2113 N N . CYS A 1 291 ? 10.248 27.065 -23.098 1.00 51.72 291 CYS A N 1
ATOM 2114 C CA . CYS A 1 291 ? 10.156 27.513 -21.700 1.00 51.72 291 CYS A CA 1
ATOM 2115 C C . CYS A 1 291 ? 8.894 28.355 -21.431 1.00 51.72 291 CYS A C 1
ATOM 2117 O O . CYS A 1 291 ? 8.306 28.229 -20.365 1.00 51.72 291 CYS A O 1
ATOM 2119 N N . VAL A 1 292 ? 8.434 29.181 -22.382 1.00 55.19 292 VAL A N 1
ATOM 2120 C CA . VAL A 1 292 ? 7.201 29.986 -22.227 1.00 55.19 292 VAL A CA 1
ATOM 2121 C C . VAL A 1 292 ? 5.941 29.111 -22.212 1.00 55.19 292 VAL A C 1
ATOM 2123 O O . VAL A 1 292 ? 4.969 29.442 -21.537 1.00 55.19 292 VAL A O 1
ATOM 2126 N N . ASN A 1 293 ? 5.963 27.970 -22.907 1.00 55.72 293 ASN A N 1
ATOM 2127 C CA . ASN A 1 293 ? 4.833 27.039 -22.963 1.00 55.72 293 ASN A CA 1
ATOM 2128 C C . ASN A 1 293 ? 4.862 25.963 -21.859 1.00 55.72 293 ASN A C 1
ATOM 2130 O O . ASN A 1 293 ? 3.865 25.268 -21.661 1.00 55.72 293 ASN A O 1
ATOM 2134 N N . ALA A 1 294 ? 5.973 25.813 -21.132 1.00 50.25 294 ALA A N 1
ATOM 2135 C CA . ALA A 1 294 ? 6.098 24.872 -20.025 1.00 50.25 294 ALA A CA 1
ATOM 2136 C C . ALA A 1 294 ? 5.731 25.555 -18.695 1.00 50.25 294 ALA A C 1
ATOM 2138 O O . ALA A 1 294 ? 6.498 26.329 -18.134 1.00 50.25 294 ALA A O 1
ATOM 2139 N N . THR A 1 295 ? 4.565 25.231 -18.137 1.00 45.34 295 THR A N 1
ATOM 2140 C CA . THR A 1 295 ? 4.064 25.757 -16.849 1.00 45.34 295 THR A CA 1
ATOM 2141 C C . THR A 1 295 ? 4.802 25.220 -15.606 1.00 45.34 295 THR A C 1
ATOM 2143 O O . THR A 1 295 ? 4.247 25.238 -14.509 1.00 45.34 295 THR A O 1
ATOM 2146 N N . ALA A 1 296 ? 6.035 24.721 -15.737 1.00 43.09 296 ALA A N 1
ATOM 2147 C CA . ALA A 1 296 ? 6.790 24.107 -14.646 1.00 43.09 296 ALA A CA 1
ATOM 2148 C C . ALA A 1 296 ? 8.138 24.816 -14.425 1.00 43.09 296 ALA A C 1
ATOM 2150 O O . ALA A 1 296 ? 9.045 24.700 -15.238 1.00 43.09 296 ALA A O 1
ATOM 2151 N N . GLY A 1 297 ? 8.250 25.523 -13.293 1.00 48.38 297 GLY A N 1
ATOM 2152 C CA . GLY A 1 297 ? 9.517 25.915 -12.659 1.00 48.38 297 GLY A CA 1
ATOM 2153 C C . GLY A 1 297 ? 10.393 26.903 -13.437 1.00 48.38 297 GLY A C 1
ATOM 2154 O O . GLY A 1 297 ? 11.371 26.521 -14.067 1.00 48.38 297 GLY A O 1
ATOM 2155 N N . THR A 1 298 ? 10.117 28.201 -13.312 1.00 51.56 298 THR A N 1
ATOM 2156 C CA . THR A 1 298 ? 10.856 29.290 -13.982 1.00 51.56 298 THR A CA 1
ATOM 2157 C C . THR A 1 298 ? 12.334 29.423 -13.583 1.00 51.56 298 THR A C 1
ATOM 2159 O O . THR A 1 298 ? 13.085 30.084 -14.296 1.00 51.56 298 THR A O 1
ATOM 2162 N N . GLN A 1 299 ? 12.788 28.803 -12.488 1.00 52.16 299 GLN A N 1
ATOM 2163 C CA . GLN A 1 299 ? 14.166 28.957 -11.996 1.00 52.16 299 GLN A CA 1
ATOM 2164 C C . GLN A 1 299 ? 15.220 28.207 -12.829 1.00 52.16 299 GLN A C 1
ATOM 2166 O O . GLN A 1 299 ? 16.286 28.771 -13.079 1.00 52.16 299 GLN A O 1
ATOM 2171 N N . ASP A 1 300 ? 14.921 27.006 -13.332 1.00 53.22 300 ASP A N 1
ATOM 2172 C CA . ASP A 1 300 ? 15.900 26.216 -14.098 1.00 53.22 300 ASP A CA 1
ATOM 2173 C C . ASP A 1 300 ? 16.068 26.738 -15.537 1.00 53.22 300 ASP A C 1
ATOM 2175 O O . ASP A 1 300 ? 17.177 26.752 -16.074 1.00 53.22 300 ASP A O 1
ATOM 2179 N N . CYS A 1 301 ? 15.001 27.275 -16.147 1.00 53.56 301 CYS A N 1
ATOM 2180 C CA . CYS A 1 301 ? 15.085 27.914 -17.469 1.00 53.56 301 CYS A CA 1
ATOM 2181 C C . CYS A 1 301 ? 15.941 29.195 -17.443 1.00 53.56 301 CYS A C 1
ATOM 2183 O O . CYS A 1 301 ? 16.680 29.452 -18.394 1.00 53.56 301 CYS A O 1
ATOM 2185 N N . VAL A 1 302 ? 15.879 29.992 -16.368 1.00 57.53 302 VAL A N 1
ATOM 2186 C CA . VAL A 1 302 ? 16.662 31.238 -16.256 1.00 57.53 302 VAL A CA 1
ATOM 2187 C C . VAL A 1 302 ? 18.157 30.943 -16.108 1.00 57.53 302 VAL A C 1
ATOM 2189 O O . VAL A 1 302 ? 18.965 31.620 -16.737 1.00 57.53 302 VAL A O 1
ATOM 2192 N N . ALA A 1 303 ? 18.534 29.904 -15.357 1.00 56.88 303 ALA A N 1
ATOM 2193 C CA . ALA A 1 303 ? 19.936 29.516 -15.190 1.00 56.88 303 ALA A CA 1
ATOM 2194 C C . ALA A 1 303 ? 20.580 29.038 -16.505 1.00 56.88 303 ALA A C 1
ATOM 2196 O O . ALA A 1 303 ? 21.728 29.375 -16.795 1.00 56.88 303 ALA A O 1
ATOM 2197 N N . VAL A 1 304 ? 19.829 28.301 -17.331 1.00 53.59 304 VAL A N 1
ATOM 2198 C CA . VAL A 1 304 ? 20.301 27.842 -18.647 1.00 53.59 304 VAL A CA 1
ATOM 2199 C C . VAL A 1 304 ? 20.404 29.007 -19.638 1.00 53.59 304 VAL A C 1
ATOM 2201 O O . VAL A 1 304 ? 21.404 29.111 -20.347 1.00 53.59 304 VAL A O 1
ATOM 2204 N N . LEU A 1 305 ? 19.430 29.926 -19.657 1.00 56.25 305 LEU A N 1
ATOM 2205 C CA . LEU A 1 305 ? 19.481 31.121 -20.512 1.00 56.25 305 LEU A CA 1
ATOM 2206 C C . LEU A 1 305 ? 20.625 32.072 -20.120 1.00 56.25 305 LEU A C 1
ATOM 2208 O O . LEU A 1 305 ? 21.295 32.607 -21.002 1.00 56.25 305 LEU A O 1
ATOM 2212 N N . ASP A 1 306 ? 20.894 32.241 -18.823 1.00 59.88 306 ASP A N 1
ATOM 2213 C CA . ASP A 1 306 ? 22.020 33.041 -18.320 1.00 59.88 306 ASP A CA 1
ATOM 2214 C C . ASP A 1 306 ? 23.379 32.402 -18.667 1.00 59.88 306 ASP A C 1
ATOM 2216 O O . ASP A 1 306 ? 24.308 33.092 -19.094 1.00 59.88 306 ASP A O 1
ATOM 2220 N N . ALA A 1 307 ? 23.493 31.071 -18.581 1.00 55.38 307 ALA A N 1
ATOM 2221 C CA . ALA A 1 307 ? 24.696 30.345 -18.990 1.00 55.38 307 ALA A CA 1
ATOM 2222 C C . ALA A 1 307 ? 24.968 30.464 -20.502 1.00 55.38 307 ALA A C 1
ATOM 2224 O O . ALA A 1 307 ? 26.113 30.678 -20.906 1.00 55.38 307 ALA A O 1
ATOM 2225 N N . ILE A 1 308 ? 23.924 30.388 -21.337 1.00 52.25 308 ILE A N 1
ATOM 2226 C CA . ILE A 1 308 ? 24.043 30.572 -22.792 1.00 52.25 308 ILE A CA 1
ATOM 2227 C C . ILE A 1 308 ? 24.399 32.028 -23.127 1.00 52.25 308 ILE A C 1
ATOM 2229 O O . ILE A 1 308 ? 25.273 32.263 -23.961 1.00 52.25 308 ILE A O 1
ATOM 2233 N N . GLY A 1 309 ? 23.794 33.008 -22.446 1.00 58.56 309 GLY A N 1
ATOM 2234 C CA . GLY A 1 309 ? 24.113 34.428 -22.621 1.00 58.56 309 GLY A CA 1
ATOM 2235 C C . GLY A 1 309 ? 25.570 34.762 -22.280 1.00 58.56 309 GLY A C 1
ATOM 2236 O O . GLY A 1 309 ? 26.245 35.449 -23.046 1.00 58.56 309 GLY A O 1
ATOM 2237 N N . LYS A 1 310 ? 26.096 34.210 -21.179 1.00 59.50 310 LYS A N 1
ATOM 2238 C CA . LYS A 1 310 ? 27.510 34.362 -20.789 1.00 59.50 310 LYS A CA 1
ATOM 2239 C C . LYS A 1 310 ? 28.466 33.680 -21.767 1.00 59.50 310 LYS A C 1
ATOM 2241 O O . LYS A 1 310 ? 29.523 34.230 -22.064 1.00 59.50 310 LYS A O 1
ATOM 2246 N N . ALA A 1 311 ? 28.098 32.512 -22.295 1.00 49.34 311 ALA A N 1
ATOM 2247 C CA . ALA A 1 311 ? 28.883 31.832 -23.323 1.00 49.34 311 ALA A CA 1
ATOM 2248 C C . ALA A 1 311 ? 28.918 32.626 -24.642 1.00 49.34 311 ALA A C 1
ATOM 2250 O O . ALA A 1 311 ? 29.970 32.706 -25.270 1.00 49.34 311 ALA A O 1
ATOM 2251 N N . ALA A 1 312 ? 27.806 33.261 -25.025 1.00 49.19 312 ALA A N 1
ATOM 2252 C CA . ALA A 1 312 ? 27.727 34.103 -26.218 1.00 49.19 312 ALA A CA 1
ATOM 2253 C C . ALA A 1 312 ? 28.557 35.391 -26.087 1.00 49.19 312 ALA A C 1
ATOM 2255 O O . ALA A 1 312 ? 29.278 35.745 -27.016 1.00 49.19 312 ALA A O 1
ATOM 2256 N N . ALA A 1 313 ? 28.519 36.054 -24.925 1.00 52.75 313 ALA A N 1
ATOM 2257 C CA . ALA A 1 313 ? 29.296 37.271 -24.666 1.00 52.75 313 ALA A CA 1
ATOM 2258 C C . ALA A 1 313 ? 30.818 37.037 -24.712 1.00 52.75 313 ALA A C 1
ATOM 2260 O O . ALA A 1 313 ? 31.565 37.922 -25.116 1.00 52.75 313 ALA A O 1
ATOM 2261 N N . ASN A 1 314 ? 31.269 35.833 -24.347 1.00 47.44 314 ASN A N 1
ATOM 2262 C CA . ASN A 1 314 ? 32.679 35.438 -24.400 1.00 47.44 314 ASN A CA 1
ATOM 2263 C C . ASN A 1 314 ? 33.133 34.947 -25.791 1.00 47.44 314 ASN A C 1
ATOM 2265 O O . ASN A 1 314 ? 34.317 34.667 -25.973 1.00 47.44 314 ASN A O 1
ATOM 2269 N N . ALA A 1 315 ? 32.211 34.790 -26.750 1.00 38.62 315 ALA A N 1
ATOM 2270 C CA . ALA A 1 315 ? 32.486 34.261 -28.089 1.00 38.62 315 ALA A CA 1
ATOM 2271 C C . ALA A 1 315 ? 32.622 35.349 -29.174 1.00 38.62 315 ALA A C 1
ATOM 2273 O O . ALA A 1 315 ? 33.026 35.048 -30.297 1.00 38.62 315 ALA A O 1
ATOM 2274 N N . THR A 1 316 ? 32.306 36.604 -28.855 1.00 40.06 316 THR A N 1
ATOM 2275 C CA . THR A 1 316 ? 32.633 37.776 -29.683 1.00 40.06 316 THR A CA 1
ATOM 2276 C C . THR A 1 316 ? 33.959 38.384 -29.212 1.00 40.06 316 THR A C 1
ATOM 2278 O O . THR A 1 316 ? 34.060 38.666 -28.018 1.00 40.06 316 THR A O 1
ATOM 2281 N N . PRO A 1 317 ? 34.968 38.552 -30.092 1.00 40.00 317 PRO A N 1
ATOM 2282 C CA . PRO A 1 317 ? 36.251 39.161 -29.733 1.00 40.00 317 PRO A CA 1
ATOM 2283 C C . PRO A 1 317 ? 36.129 40.644 -29.366 1.00 40.00 317 PRO A C 1
ATOM 2285 O O . PRO A 1 317 ? 35.226 41.321 -29.913 1.00 40.00 317 PRO A O 1
#

Sequence (317 aa):
MSAPAGPAPADTSDTALYQLKRFSEAADKIRSNATTAAKTLGGLGTAGIAAVGVAKFSDVFPLPGGGDSRAVLLGIAVIVGFALMLGAVLLLTGRIWYVSEPVFTTSDIGTMVRLGSVTEGERPLVDAVYKETVDLNFTPTEPVRSLKAYEAKAIDLEREAAGKPVAERPELLAQATAIRNDIRATQARAATLVIRKRAAAIGTVARLSAPVILFATGLAMANLSADGLDAWRATDKKVATVKACADAVEALTKNKISMDELPPGCGKPAPSAAQTADILTGLMTRYTTQCVNATAGTQDCVAVLDAIGKAAANATP

pLDDT: mean 76.3, std 16.39, range [37.62, 97.75]

Radius of gyration: 34.57 Å; chains: 1; bounding box: 76×57×94 Å

Foldseek 3Di:
DDDPDPPDCPVLLVVLVVLLVVLVVLLVVLLVVLVVVLVVLVVVLVVVCCVLPPVLVVVLPPQDPDDPPLSVVLSVLLVVLSVLSVVLNVLSNVLSVQLNDAQDFDQDLVVSCVVVSADPVLSVLLVVLQVVLLVVPDDPVDRDPGLVSLLVQLVVLQVVLVVDDPVPNVVSNVVSSSSVSSSSSSRSVSSSVRSVVSVVVCVPPVNVVVSVVSNVSSVVSNVVSSVVSVVVLVVPPVSVVVVVLVVVVVVCVVVVHDPVPGDPPSDDDDQDPVRVVVVLVVVVVVLVVVLVPDPDDPPVSVVVVVVSVVVNVVPDD

Secondary structure (DSSP, 8-state):
-PPPPPPPTHHHHHHHHHHHHHHHHHHHHHHHHHHHHHHHHHHHHHHHHHHHHHHHHHHH-S--SS--HHHHHHHHHHHHHHHHHHHHHHHHHHHHHHHHS-----S-HHHHHHTTSS-TTTHHHHHHHHHHHHHHH-BTTB---SHHHHHHHHHHHHHHHHHS-TTTHHHHHHHHHHHHHHHHHHHHHHHHHHHHHHHHHHH-HHHHHHHHHHHHHHHHHHHHHHHHHHHHHHHSHHHHHHHHHHHHHHHHHHHT--GGGSPTTS-SPPPPHHHHHHHHHHHHHHHHHHHHH--S-HHHHHHHHHHHHHHHHTT--